Protein AF-A0A8H7GGD0-F1 (afdb_monomer_lite)

pLDDT: mean 70.35, std 24.87, range [27.92, 97.38]

Radius of gyration: 38.11 Å; chains: 1; bounding box: 115×83×74 Å

Secondary structure (DSSP, 8-state):
--SSSSSSTT------------------HHHHHHHHHHHHHH--------------PPPPPPP-PPPP---TTS--PPP---HHHHHHHHHH--TT-HHHHHHHHHHHHHHHHHHHSS-HHHHHHHHHHHH--SEEEEEEEETTEEEEEEEEPPHHHHHHHHHHHHHHHHHHSS-S-HHHHHHHHHHHHHTT--HHHHHHHHHHHHHHHTTHHHHHHHHHHHHHHHHHHHHHHHHHHHHHHHHHHHHHHS-S--SS----PPP------------PPPPP------PPPP-----------------------------

Sequence (319 aa):
MLSLLRLNAARLKPRHALTSIPRRSLTSAADQKTLSDFNAILGHVGASPQPPALLTPSPAPPSADPALPVDPSLLVIPPAQDPLLHYLTSKITHDGKRSTAARRVARVLMHIHALTRAAPLPVLRQAVFAASPAVRVVMYKKGAKQIGVPMPLNEKQRTRYGVEWILAASEKKASKLLEVRLAREVVAVVQGSSEALKKKEEVHKFAMLNRYAVLLRAREMADVGFLQRKCSAWRAMILHNIIIILLLYAPWSASKSLRRVPRGIPRGLLNPFRKRPVFPSYRVCMQTFPNARKWHMGSLGVLTRMRPEGKENCDGDSP

Foldseek 3Di:
DPPPPPPPPPPDDDPDDPPDDPPPDPDDPVVVVVVVVVVVVVPPDDDDDDDDDDDDDDDDDDDDDDDDPDPPPPDPPPPPDPVLLVVLLVVQDDPNCSVVSNVLSVLLQVLLCVVPVDRSVVLLVVLLQLLFAQWAWDWDDDPPDIATAIDGDDPVVRSVLSSVLLLVQLVPDPDPRSSNSSSVSSVCSVVVNTPSNVVNVVRVVSNVVRVVVNVVVVVVVVVVVVVVVVVVVVVVVVVVVVVVVCVVPVPPPDPDDPDDDDDDDDDDDDDDDDDDDDDDDPDDDPDDDDDDDDDDDDDDDDDDDDDDDDDDDDDDDDD

Structure (mmCIF, N/CA/C/O backbone):
data_AF-A0A8H7GGD0-F1
#
_entry.id   AF-A0A8H7GGD0-F1
#
loop_
_atom_site.group_PDB
_atom_site.id
_atom_site.type_symbol
_atom_site.label_atom_id
_atom_site.label_alt_id
_atom_site.label_comp_id
_atom_site.label_asym_id
_atom_site.label_entity_id
_atom_site.label_seq_id
_atom_site.pdbx_PDB_ins_code
_atom_site.Cartn_x
_atom_site.Cartn_y
_atom_site.Cartn_z
_atom_site.occupancy
_atom_site.B_iso_or_equiv
_atom_site.auth_seq_id
_atom_site.auth_comp_id
_atom_site.auth_asym_id
_atom_site.auth_atom_id
_atom_site.pdbx_PDB_model_num
ATOM 1 N N . MET A 1 1 ? 14.241 38.455 -46.553 1.00 52.44 1 MET A N 1
ATOM 2 C CA . MET A 1 1 ? 14.244 37.102 -45.946 1.00 52.44 1 MET A CA 1
ATOM 3 C C . MET A 1 1 ? 12.829 36.507 -45.855 1.00 52.44 1 MET A C 1
ATOM 5 O O . MET A 1 1 ? 12.413 36.060 -44.798 1.00 52.44 1 MET A O 1
ATOM 9 N N . LEU A 1 2 ? 12.078 36.474 -46.963 1.00 51.28 2 LEU A N 1
ATOM 10 C CA . LEU A 1 2 ? 10.710 35.916 -47.022 1.00 51.28 2 LEU A CA 1
ATOM 11 C C . LEU A 1 2 ? 10.464 35.152 -48.342 1.00 51.28 2 LEU A C 1
ATOM 13 O O . LEU A 1 2 ? 9.353 35.102 -48.853 1.00 51.28 2 LEU A O 1
ATOM 17 N N . SER A 1 3 ? 11.511 34.551 -48.914 1.00 48.94 3 SER A N 1
ATOM 18 C CA . SER A 1 3 ? 11.442 33.795 -50.177 1.00 48.94 3 SER A CA 1
ATOM 19 C C . SER A 1 3 ? 11.957 32.351 -50.076 1.00 48.94 3 SER A C 1
ATOM 21 O O . SER A 1 3 ? 11.853 31.604 -51.041 1.00 48.94 3 SER A O 1
ATOM 23 N N . LEU A 1 4 ? 12.431 31.909 -48.902 1.00 52.84 4 LEU A N 1
ATOM 24 C CA . LEU A 1 4 ? 12.979 30.556 -48.684 1.00 52.84 4 LEU A CA 1
ATOM 25 C C . LEU A 1 4 ? 12.060 29.607 -47.890 1.00 52.84 4 LEU A C 1
ATOM 27 O O . LEU A 1 4 ? 12.4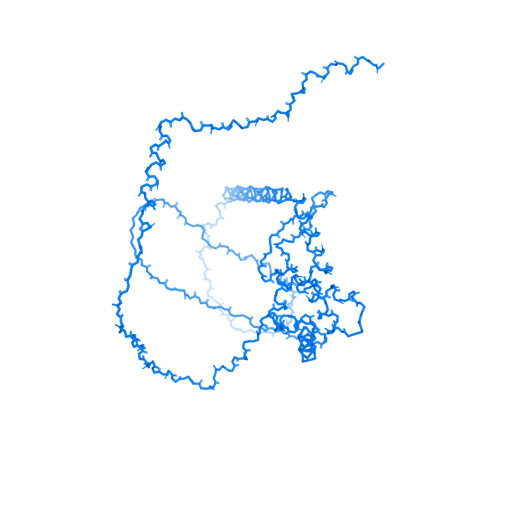81 28.526 -47.494 1.00 52.84 4 LEU A O 1
ATOM 31 N N . LEU A 1 5 ? 10.791 29.970 -47.686 1.00 54.44 5 LEU A N 1
ATOM 32 C CA . LEU A 1 5 ? 9.805 29.136 -46.974 1.00 54.44 5 LEU A CA 1
ATOM 33 C C . LEU A 1 5 ? 8.731 28.511 -47.883 1.00 54.44 5 LEU A C 1
ATOM 35 O O . LEU A 1 5 ? 7.835 27.835 -47.389 1.00 54.44 5 LEU A O 1
ATOM 39 N N . ARG A 1 6 ? 8.819 28.678 -49.212 1.00 52.28 6 ARG A N 1
ATOM 40 C CA . ARG A 1 6 ? 7.830 28.134 -50.169 1.00 52.28 6 ARG A CA 1
ATOM 41 C C . ARG A 1 6 ? 8.216 26.820 -50.859 1.00 52.28 6 ARG A C 1
ATOM 43 O O . ARG A 1 6 ? 7.414 26.306 -51.626 1.00 52.28 6 ARG A O 1
ATOM 50 N N . LEU A 1 7 ? 9.380 26.233 -50.568 1.00 51.81 7 LEU A N 1
ATOM 51 C CA . LEU A 1 7 ? 9.874 25.052 -51.302 1.00 51.81 7 LEU A CA 1
ATOM 52 C C . LEU A 1 7 ? 9.852 23.712 -50.548 1.00 51.81 7 LEU A C 1
ATOM 54 O O . LEU A 1 7 ? 10.212 22.701 -51.135 1.00 51.81 7 LEU A O 1
ATOM 58 N N . ASN A 1 8 ? 9.343 23.647 -49.313 1.00 48.94 8 ASN A N 1
ATOM 59 C CA . ASN A 1 8 ? 9.267 22.379 -48.559 1.00 48.94 8 ASN A CA 1
ATOM 60 C C . ASN A 1 8 ? 7.844 21.913 -48.195 1.00 48.94 8 ASN A C 1
ATOM 62 O O . ASN A 1 8 ? 7.683 20.962 -47.432 1.00 48.94 8 ASN A O 1
ATOM 66 N N . ALA A 1 9 ? 6.799 22.511 -48.775 1.00 49.00 9 ALA A N 1
ATOM 67 C CA . ALA A 1 9 ? 5.406 22.135 -48.498 1.00 49.00 9 ALA A CA 1
ATOM 68 C C . ALA A 1 9 ? 4.871 20.953 -49.344 1.00 49.00 9 ALA A C 1
ATOM 70 O O . ALA A 1 9 ? 3.728 20.547 -49.164 1.00 49.00 9 ALA A O 1
ATOM 71 N N . ALA A 1 10 ? 5.673 20.362 -50.240 1.00 50.84 10 ALA A N 1
ATOM 72 C CA . ALA A 1 10 ? 5.213 19.328 -51.183 1.00 50.84 10 ALA A CA 1
ATOM 73 C C . ALA A 1 10 ? 5.514 17.866 -50.769 1.00 50.84 10 ALA A C 1
ATOM 75 O O . ALA A 1 10 ? 5.374 16.953 -51.582 1.00 50.84 10 ALA A O 1
ATOM 76 N N . ARG A 1 11 ? 5.923 17.595 -49.518 1.00 51.94 11 ARG A N 1
ATOM 77 C CA . ARG A 1 11 ? 6.156 16.217 -49.016 1.00 51.94 11 ARG A CA 1
ATOM 78 C C . ARG A 1 11 ? 5.532 15.930 -47.648 1.00 51.94 11 ARG A C 1
ATOM 80 O O . ARG A 1 11 ? 6.132 15.262 -46.811 1.00 51.94 11 ARG A O 1
ATOM 87 N N . LEU A 1 12 ? 4.293 16.361 -47.432 1.00 44.38 12 LEU A N 1
ATOM 88 C CA . LEU A 1 12 ? 3.481 15.861 -46.321 1.00 44.38 12 LEU A CA 1
ATOM 89 C C . LEU A 1 12 ? 2.300 15.071 -46.883 1.00 44.38 12 LEU A C 1
ATOM 91 O O . LEU A 1 12 ? 1.307 15.620 -47.345 1.00 44.38 12 LEU A O 1
ATOM 95 N N . LYS A 1 13 ? 2.448 13.745 -46.874 1.00 47.66 13 LYS A N 1
ATOM 96 C CA . LYS A 1 13 ? 1.386 12.794 -47.212 1.00 47.66 13 LYS A CA 1
ATOM 97 C C . LYS A 1 13 ? 0.370 12.806 -46.056 1.00 47.66 13 LYS A C 1
ATOM 99 O O . LYS A 1 13 ? 0.787 12.561 -44.921 1.00 47.66 13 LYS A O 1
ATOM 104 N N . PRO A 1 14 ? -0.925 13.073 -46.288 1.00 41.59 14 PRO A N 1
ATOM 105 C CA . PRO A 1 14 ? -1.916 13.070 -45.218 1.00 41.59 14 PRO A CA 1
ATOM 106 C C . PRO A 1 14 ? -2.078 11.641 -44.682 1.00 41.59 14 PRO A C 1
ATOM 108 O O . PRO A 1 14 ? -2.524 10.743 -45.390 1.00 41.59 14 PRO A O 1
ATOM 111 N N . ARG A 1 15 ? -1.692 11.402 -43.424 1.00 46.22 15 ARG A N 1
ATOM 112 C CA . ARG A 1 15 ? -1.914 10.129 -42.715 1.00 46.22 15 ARG A CA 1
ATOM 113 C C . ARG A 1 15 ? -3.167 10.188 -41.844 1.00 46.22 15 ARG A C 1
ATOM 115 O O . ARG A 1 15 ? -3.114 9.813 -40.686 1.00 46.22 15 ARG A O 1
ATOM 122 N N . HIS A 1 16 ? -4.290 10.622 -42.404 1.00 52.00 16 HIS A N 1
ATOM 123 C CA . HIS A 1 16 ? -5.607 10.412 -41.801 1.00 52.00 16 HIS A CA 1
ATOM 124 C C . HIS A 1 16 ? -6.639 10.207 -42.913 1.00 52.00 16 HIS A C 1
ATOM 126 O O . HIS A 1 16 ? -7.389 11.110 -43.259 1.00 52.00 16 HIS A O 1
ATOM 132 N N . ALA A 1 17 ? -6.651 9.005 -43.486 1.00 39.94 17 ALA A N 1
ATOM 133 C CA . ALA A 1 17 ? -7.813 8.475 -44.183 1.00 39.94 17 ALA A CA 1
ATOM 134 C C . ALA A 1 17 ? -8.292 7.280 -43.356 1.00 39.94 17 ALA A C 1
ATOM 136 O O . ALA A 1 17 ? -7.626 6.247 -43.295 1.00 39.94 17 ALA A O 1
ATOM 137 N N . LEU A 1 18 ? -9.398 7.471 -42.641 1.00 44.88 18 LEU A N 1
ATOM 138 C CA . LEU A 1 18 ? -10.153 6.393 -42.018 1.00 44.88 18 LEU A CA 1
ATOM 139 C C . LEU A 1 18 ? -10.602 5.461 -43.145 1.00 44.88 18 LEU A C 1
ATOM 141 O O . LEU A 1 18 ? -11.493 5.806 -43.915 1.00 44.88 18 LEU A O 1
ATOM 145 N N . THR A 1 19 ? -9.967 4.300 -43.280 1.00 41.34 19 THR A N 1
ATOM 146 C CA . THR A 1 19 ? -10.500 3.243 -44.137 1.00 41.34 19 THR A CA 1
ATOM 147 C C . THR A 1 19 ? -11.752 2.712 -43.461 1.00 41.34 19 THR A C 1
ATOM 149 O O . THR A 1 19 ? -11.676 1.952 -42.495 1.00 41.34 19 THR A O 1
ATOM 152 N N . SER A 1 20 ? -12.908 3.161 -43.941 1.00 44.38 20 SER A N 1
ATOM 153 C CA . SER A 1 20 ? -14.194 2.540 -43.667 1.00 44.38 20 SER A CA 1
ATOM 154 C C . SER A 1 20 ? -14.087 1.054 -44.002 1.00 44.38 20 SER A C 1
ATOM 156 O O . SER A 1 20 ? -13.870 0.684 -45.156 1.00 44.38 20 SER A O 1
ATOM 158 N N . ILE A 1 21 ? -14.199 0.206 -42.986 1.00 46.69 21 ILE A N 1
ATOM 159 C CA . ILE A 1 21 ? -14.333 -1.239 -43.157 1.00 46.69 21 ILE A CA 1
ATOM 160 C C . ILE A 1 21 ? -15.628 -1.457 -43.953 1.00 46.69 21 ILE A C 1
ATOM 162 O O . ILE A 1 21 ? -16.683 -1.023 -43.482 1.00 46.69 21 ILE A O 1
ATOM 166 N N . PRO A 1 22 ? -15.605 -2.088 -45.139 1.00 40.94 22 PRO A N 1
ATOM 167 C CA . PRO A 1 22 ? -16.847 -2.411 -45.818 1.00 40.94 22 PRO A CA 1
ATOM 168 C C . PRO A 1 22 ? -17.604 -3.435 -44.964 1.00 40.94 22 PRO A C 1
ATOM 170 O O . PRO A 1 22 ? -17.079 -4.504 -44.641 1.00 40.94 22 PRO A O 1
ATOM 173 N N . ARG A 1 23 ? -18.843 -3.109 -44.574 1.00 41.69 23 ARG A N 1
ATOM 174 C CA . ARG A 1 23 ? -19.790 -4.098 -44.046 1.00 41.69 23 ARG A CA 1
ATOM 175 C C . ARG A 1 23 ? -19.967 -5.158 -45.128 1.00 41.69 23 ARG A C 1
ATOM 177 O O . ARG A 1 23 ? -20.545 -4.883 -46.173 1.00 41.69 23 ARG A O 1
ATOM 184 N N . ARG A 1 24 ? -19.454 -6.359 -44.883 1.00 42.62 24 ARG A N 1
ATOM 185 C CA . ARG A 1 24 ? -19.693 -7.521 -45.735 1.00 42.62 24 ARG A CA 1
ATOM 186 C C . ARG A 1 24 ? -21.174 -7.886 -45.595 1.00 42.62 24 ARG A C 1
ATOM 188 O O . ARG A 1 24 ? -21.572 -8.444 -44.577 1.00 42.62 24 ARG A O 1
ATOM 195 N N . SER A 1 25 ? -22.005 -7.502 -46.560 1.00 53.47 25 SER A N 1
ATOM 196 C CA . SER A 1 25 ? -23.376 -8.001 -46.666 1.00 53.47 25 SER A CA 1
ATOM 197 C C . SER A 1 25 ? -23.317 -9.450 -47.144 1.00 53.47 25 SER A C 1
ATOM 199 O O . SER A 1 25 ? -22.960 -9.722 -48.290 1.00 53.47 25 SER A O 1
ATOM 201 N N . LEU A 1 26 ? -23.617 -10.385 -46.242 1.00 51.25 26 LEU A N 1
ATOM 202 C CA . LEU A 1 26 ? -23.720 -11.815 -46.535 1.00 51.25 26 LEU A CA 1
ATOM 203 C C . LEU A 1 26 ? -24.900 -12.031 -47.491 1.00 51.25 26 LEU A C 1
ATOM 205 O O . LEU A 1 26 ? -26.051 -12.064 -47.072 1.00 51.25 26 LEU A O 1
ATOM 209 N N . THR A 1 27 ? -24.621 -12.105 -48.789 1.00 57.72 27 THR A N 1
ATOM 210 C CA . THR A 1 27 ? -25.615 -12.399 -49.838 1.00 57.72 27 THR A CA 1
ATOM 211 C C . THR A 1 27 ? -25.026 -13.371 -50.857 1.00 57.72 27 THR A C 1
ATOM 213 O O . THR A 1 27 ? -25.103 -13.176 -52.064 1.00 57.72 27 THR A O 1
ATOM 216 N N . SER A 1 28 ? -24.392 -14.433 -50.359 1.00 64.38 28 SER A N 1
ATOM 217 C CA . SER A 1 28 ? -23.956 -15.565 -51.174 1.00 64.38 28 SER A CA 1
ATOM 218 C C . SER A 1 28 ? -24.659 -16.832 -50.703 1.00 64.38 28 SER A C 1
ATOM 220 O O . SER A 1 28 ? -24.728 -17.102 -49.504 1.00 64.38 28 SER A O 1
ATOM 222 N N . ALA A 1 29 ? -25.144 -17.635 -51.652 1.00 58.28 29 ALA A N 1
ATOM 223 C CA . ALA A 1 29 ? -25.813 -18.917 -51.415 1.00 58.28 29 ALA A CA 1
ATOM 224 C C . ALA A 1 29 ? -24.962 -19.928 -50.612 1.00 58.28 29 ALA A C 1
ATOM 226 O O . ALA A 1 29 ? -25.493 -20.898 -50.075 1.00 58.28 29 ALA A O 1
ATOM 227 N N . ALA A 1 30 ? -23.647 -19.700 -50.497 1.00 61.47 30 ALA A N 1
ATOM 228 C CA . ALA A 1 30 ? -22.754 -20.497 -49.658 1.00 61.47 30 ALA A CA 1
ATOM 229 C C . ALA A 1 30 ? -22.947 -20.237 -48.148 1.00 61.47 30 ALA A C 1
ATOM 231 O O . ALA A 1 30 ? -22.835 -21.171 -47.359 1.00 61.47 30 ALA A O 1
ATOM 232 N N . ASP A 1 31 ? -23.306 -19.009 -47.751 1.00 56.28 31 ASP A N 1
ATOM 233 C CA . ASP A 1 31 ? -23.520 -18.632 -46.343 1.00 56.28 31 ASP A CA 1
ATOM 234 C C . ASP A 1 31 ? -24.907 -19.064 -45.823 1.00 56.28 31 ASP A C 1
ATOM 236 O O . ASP A 1 31 ? -25.125 -19.192 -44.621 1.00 56.28 31 ASP A O 1
ATOM 240 N N . GLN A 1 32 ? -25.860 -19.330 -46.724 1.00 61.06 32 GLN A N 1
ATOM 241 C CA . GLN A 1 32 ? -27.178 -19.867 -46.357 1.00 61.06 32 GLN A CA 1
ATOM 242 C C . GLN A 1 32 ? -27.116 -21.351 -45.982 1.00 61.06 32 GLN A C 1
ATOM 244 O O . GLN A 1 32 ? -27.827 -21.771 -45.072 1.00 61.06 32 GLN A O 1
ATOM 249 N N . LYS A 1 33 ? -26.239 -22.128 -46.633 1.00 66.38 33 LYS A N 1
ATOM 250 C CA . LYS A 1 33 ? -26.051 -23.554 -46.322 1.00 66.38 33 LYS A CA 1
ATOM 251 C C . LYS A 1 33 ? -25.414 -23.756 -44.947 1.00 66.38 33 LYS A C 1
ATOM 253 O O . LYS A 1 33 ? -25.870 -24.581 -44.168 1.00 66.38 33 LYS A O 1
ATOM 258 N N . THR A 1 34 ? -24.436 -22.928 -44.589 1.00 64.75 34 THR A N 1
ATOM 259 C CA . THR A 1 34 ? -23.801 -23.000 -43.265 1.00 64.75 34 THR A CA 1
ATOM 260 C C . THR A 1 34 ? -24.757 -22.611 -42.135 1.00 64.75 34 THR A C 1
ATOM 262 O O . THR A 1 34 ? -24.673 -23.187 -41.054 1.00 64.75 34 THR A O 1
ATOM 265 N N . LEU A 1 35 ? -25.707 -21.698 -42.375 1.00 60.06 35 LEU A N 1
ATOM 266 C CA . LEU A 1 35 ? -26.761 -21.345 -41.416 1.00 60.06 35 LEU A CA 1
ATOM 267 C C . LEU A 1 35 ? -27.846 -22.424 -41.279 1.00 60.06 35 LEU A C 1
ATOM 269 O O . LEU A 1 35 ? -28.324 -22.651 -40.167 1.00 60.06 35 LEU A O 1
ATOM 273 N N . SER A 1 36 ? -28.225 -23.112 -42.363 1.00 65.88 36 SER A N 1
ATOM 274 C CA . SER A 1 36 ? -29.151 -24.251 -42.273 1.00 65.88 36 SER A CA 1
ATOM 275 C C . SER A 1 36 ? -28.530 -25.432 -41.532 1.00 65.88 36 SER A C 1
ATOM 277 O O . SER A 1 36 ? -29.203 -26.052 -40.710 1.00 65.88 36 SER A O 1
ATOM 279 N N . A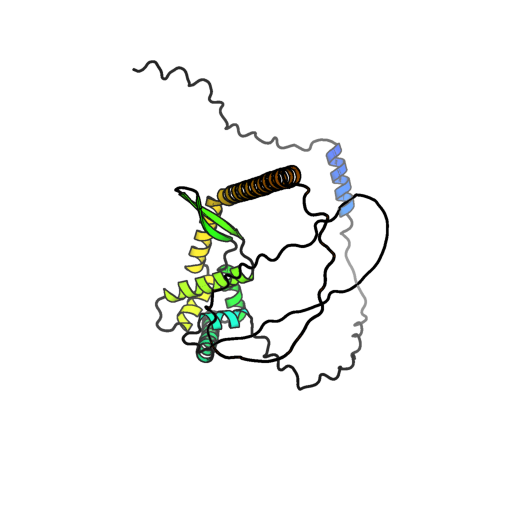SP A 1 37 ? -27.237 -25.681 -41.746 1.00 68.94 37 ASP A N 1
ATOM 280 C CA . ASP A 1 37 ? -26.498 -26.745 -41.063 1.00 68.94 37 ASP A CA 1
ATOM 281 C C . ASP A 1 37 ? -26.346 -26.438 -39.564 1.00 68.94 37 ASP A C 1
ATOM 283 O O . ASP A 1 37 ? -26.501 -27.318 -38.720 1.00 68.94 37 ASP A O 1
ATOM 287 N N . PHE A 1 38 ? -26.134 -25.166 -39.207 1.00 64.75 38 PHE A N 1
ATOM 288 C CA . PHE A 1 38 ? -26.082 -24.736 -37.807 1.00 64.75 38 PHE A CA 1
ATOM 289 C C . PHE A 1 38 ? -27.444 -24.844 -37.102 1.00 64.75 38 PHE A C 1
ATOM 291 O O . PHE A 1 38 ? -27.516 -25.257 -35.945 1.00 64.75 38 PHE A O 1
ATOM 298 N N . ASN A 1 39 ? -28.536 -24.515 -37.798 1.00 64.88 39 ASN A N 1
ATOM 299 C CA . ASN A 1 39 ? -29.891 -24.610 -37.249 1.00 64.88 39 ASN A CA 1
ATOM 300 C C . ASN A 1 39 ? -30.385 -26.063 -37.131 1.00 64.88 39 ASN A C 1
ATOM 302 O O . ASN A 1 39 ? -31.165 -26.360 -36.228 1.00 64.88 39 ASN A O 1
ATOM 306 N N . ALA A 1 40 ? -29.887 -26.984 -37.965 1.00 64.94 40 ALA A N 1
ATOM 307 C CA . ALA A 1 40 ? -30.155 -28.419 -37.836 1.00 64.94 40 ALA A CA 1
ATOM 308 C C . ALA A 1 40 ? -29.546 -29.021 -36.554 1.00 64.94 40 ALA A C 1
ATOM 310 O O . ALA A 1 40 ? -30.129 -29.920 -35.953 1.00 64.94 40 ALA A O 1
ATOM 311 N N . ILE A 1 41 ? -28.414 -28.482 -36.088 1.00 61.25 41 ILE A N 1
ATOM 312 C CA . ILE A 1 41 ? -27.747 -28.913 -34.847 1.00 61.25 41 ILE A CA 1
ATOM 313 C C . ILE A 1 41 ? -28.474 -28.381 -33.594 1.00 61.25 41 ILE A C 1
ATOM 315 O O . ILE A 1 41 ? -28.388 -28.973 -32.521 1.00 61.25 41 ILE A O 1
ATOM 319 N N . LEU A 1 42 ? -29.239 -27.291 -33.710 1.00 56.28 42 LEU A N 1
ATOM 320 C CA . LEU A 1 42 ? -29.951 -26.664 -32.586 1.00 56.28 42 LEU A CA 1
ATOM 321 C C . LEU A 1 42 ? -31.406 -27.150 -32.408 1.00 56.28 42 LEU A C 1
ATOM 323 O O . LEU A 1 42 ? -32.035 -26.819 -31.405 1.00 56.28 42 LEU A O 1
ATOM 327 N N . GLY A 1 43 ? -31.939 -27.962 -33.328 1.00 50.34 43 GLY A N 1
ATOM 328 C CA . GLY A 1 43 ? -33.362 -28.339 -33.393 1.00 50.34 43 GLY A CA 1
ATOM 329 C C . GLY A 1 43 ? -33.877 -29.386 -32.391 1.00 50.34 43 GLY A C 1
ATOM 330 O O . GLY A 1 43 ? -35.065 -29.681 -32.386 1.00 50.34 43 GLY A O 1
ATOM 331 N N . HIS A 1 44 ? -33.039 -29.956 -31.526 1.00 53.75 44 HIS A N 1
ATOM 332 C CA . HIS A 1 44 ? -33.431 -31.029 -30.591 1.00 53.75 44 HIS A CA 1
ATOM 333 C C . HIS A 1 44 ? -33.910 -30.577 -29.194 1.00 53.75 44 HIS A C 1
ATOM 335 O O . HIS A 1 44 ? -33.828 -31.342 -28.235 1.00 53.75 44 HIS A O 1
ATOM 341 N N . VAL A 1 45 ? -34.435 -29.356 -29.044 1.00 51.44 45 VAL A N 1
ATOM 342 C CA . VAL A 1 45 ? -35.044 -28.915 -27.775 1.00 51.44 45 VAL A CA 1
ATOM 343 C C . VAL A 1 45 ? -36.464 -28.422 -28.022 1.00 51.44 45 VAL A C 1
ATOM 345 O O . VAL A 1 45 ? -36.681 -27.274 -28.394 1.00 51.44 45 VAL A O 1
ATOM 348 N N . GLY A 1 46 ? -37.437 -29.304 -27.795 1.00 39.44 46 GLY A N 1
ATOM 349 C CA . GLY A 1 46 ? -38.848 -28.935 -27.829 1.00 39.44 46 GLY A CA 1
ATOM 350 C C . GLY A 1 46 ? -39.806 -30.120 -27.776 1.00 39.44 46 GLY A C 1
ATOM 351 O O . GLY A 1 46 ? -40.445 -30.416 -28.777 1.00 39.44 46 GLY A O 1
ATOM 352 N N . ALA A 1 47 ? -39.946 -30.769 -26.615 1.00 38.28 47 ALA A N 1
ATOM 353 C CA . ALA A 1 47 ? -41.140 -31.562 -26.311 1.00 38.28 47 ALA A CA 1
ATOM 354 C C . ALA A 1 47 ? -41.385 -31.674 -24.793 1.00 38.28 47 ALA A C 1
ATOM 356 O O . ALA A 1 47 ? -40.538 -32.136 -24.036 1.00 38.28 47 ALA A O 1
ATOM 357 N N . SER A 1 48 ? -42.572 -31.245 -24.371 1.00 38.41 48 SER A N 1
ATOM 358 C CA . SER A 1 48 ? -43.266 -31.498 -23.094 1.00 38.41 48 SER A CA 1
ATOM 359 C C . SER A 1 48 ? -44.774 -31.419 -23.428 1.00 38.41 48 SER A C 1
ATOM 361 O O . SER A 1 48 ? -45.061 -30.686 -24.384 1.00 38.41 48 SER A O 1
ATOM 363 N N . PRO A 1 49 ? -45.755 -32.067 -22.741 1.00 53.97 49 PRO A N 1
ATOM 364 C CA . PRO A 1 49 ? -45.724 -32.690 -21.396 1.00 53.97 49 PRO A CA 1
ATOM 365 C C . PRO A 1 49 ? -46.497 -34.041 -21.215 1.00 53.97 49 PRO A C 1
ATOM 367 O O . PRO A 1 49 ? -47.357 -34.372 -22.021 1.00 53.97 49 PRO A O 1
ATOM 370 N N . GLN A 1 50 ? -46.254 -34.779 -20.108 1.00 35.22 50 GLN A N 1
ATOM 371 C CA . GLN A 1 50 ? -47.224 -35.211 -19.048 1.00 35.22 50 GLN A CA 1
ATOM 372 C C . GLN A 1 50 ? -46.694 -36.357 -18.112 1.00 35.22 50 GLN A C 1
ATOM 374 O O . GLN A 1 50 ? -45.830 -37.118 -18.543 1.00 35.22 50 GLN A O 1
ATOM 379 N N . PRO A 1 51 ? -47.160 -36.458 -16.831 1.00 63.81 51 PRO A N 1
ATOM 380 C CA . PRO A 1 51 ? -46.706 -37.386 -15.749 1.00 63.81 51 PRO A CA 1
ATOM 381 C C . PRO A 1 51 ? -47.571 -38.688 -15.682 1.00 63.81 51 PRO A C 1
ATOM 383 O O . PRO A 1 51 ? -48.509 -38.732 -16.478 1.00 63.81 51 PRO A O 1
ATOM 386 N N . PRO A 1 52 ? -47.387 -39.728 -14.802 1.00 52.19 52 PRO A N 1
ATOM 387 C CA . PRO A 1 52 ? -46.783 -39.769 -13.444 1.00 52.19 52 PRO A CA 1
ATOM 388 C C . PRO A 1 52 ? -45.932 -41.024 -13.070 1.00 52.19 52 PRO A C 1
ATOM 390 O O . PRO A 1 52 ? -46.030 -42.059 -13.714 1.00 52.19 52 PRO A O 1
ATOM 393 N N . ALA A 1 53 ? -45.157 -40.965 -11.971 1.00 38.50 53 ALA A N 1
ATOM 394 C CA . ALA A 1 53 ? -45.027 -42.038 -10.956 1.00 38.50 53 ALA A CA 1
ATOM 395 C C . ALA A 1 53 ? -43.980 -41.695 -9.873 1.00 38.50 53 ALA A C 1
ATOM 397 O O . ALA A 1 53 ? -42.899 -41.188 -10.157 1.00 38.50 53 ALA A O 1
ATOM 398 N N . LEU A 1 54 ? -44.347 -41.989 -8.623 1.00 47.09 54 LEU A N 1
ATOM 399 C CA . LEU A 1 54 ? -43.520 -42.009 -7.411 1.00 47.09 54 LEU A CA 1
ATOM 400 C C . LEU A 1 54 ? -42.425 -43.099 -7.460 1.00 47.09 54 LEU A C 1
ATOM 402 O O . LEU A 1 54 ? -42.486 -43.963 -8.328 1.00 47.09 54 LEU A O 1
ATOM 406 N N . LEU A 1 55 ? -41.550 -43.093 -6.429 1.00 46.16 55 LEU A N 1
ATOM 407 C CA . LEU A 1 55 ? -40.491 -44.056 -6.016 1.00 46.16 55 LEU A CA 1
ATOM 408 C C . LEU A 1 55 ? -39.081 -43.529 -6.378 1.00 46.16 55 LEU A C 1
ATOM 410 O O . LEU A 1 55 ? -38.805 -43.315 -7.544 1.00 46.16 55 LEU A O 1
ATOM 414 N N . THR A 1 56 ? -38.078 -43.286 -5.526 1.00 51.31 56 THR A N 1
ATOM 415 C CA . THR A 1 56 ? -37.719 -43.547 -4.114 1.00 51.31 56 THR A CA 1
ATOM 416 C C . THR A 1 56 ? -36.452 -42.702 -3.810 1.00 51.31 56 THR A C 1
ATOM 418 O O . THR A 1 56 ? -35.731 -42.363 -4.752 1.00 51.31 56 THR A O 1
ATOM 421 N N . PRO A 1 57 ? -36.122 -42.340 -2.552 1.00 49.03 57 PRO A N 1
ATOM 422 C CA . PRO A 1 57 ? -34.839 -41.703 -2.237 1.00 49.03 57 PRO A CA 1
ATOM 423 C C . PRO A 1 57 ? -33.682 -42.720 -2.264 1.00 49.03 57 PRO A C 1
ATOM 425 O O . PRO A 1 57 ? -33.714 -43.730 -1.563 1.00 49.03 57 PRO A O 1
ATOM 428 N N . SER A 1 58 ? -32.651 -42.433 -3.064 1.00 50.50 58 SER A N 1
ATOM 429 C CA . SER A 1 58 ? -31.398 -43.200 -3.121 1.00 50.50 58 SER A CA 1
ATOM 430 C C . SER A 1 58 ? -30.687 -43.205 -1.754 1.00 50.50 58 SER A C 1
ATOM 432 O O . SER A 1 58 ? -30.566 -42.141 -1.140 1.00 50.50 58 SER A O 1
ATOM 434 N N . PRO A 1 59 ? -30.186 -44.360 -1.277 1.00 49.56 59 PRO A N 1
ATOM 435 C CA . PRO A 1 59 ? -29.552 -44.485 0.030 1.00 49.56 59 PRO A CA 1
ATOM 436 C C . PRO A 1 59 ? -28.183 -43.793 0.076 1.00 49.56 59 PRO A C 1
ATOM 438 O O . PRO A 1 59 ? -27.419 -43.804 -0.890 1.00 49.56 59 PRO A O 1
ATOM 441 N N . ALA A 1 60 ? -27.892 -43.196 1.232 1.00 54.47 60 ALA A N 1
ATOM 442 C CA . ALA A 1 60 ? -26.606 -42.607 1.582 1.00 54.47 60 ALA A CA 1
ATOM 443 C C . ALA A 1 60 ? -25.455 -43.634 1.490 1.00 54.47 60 ALA A C 1
ATOM 445 O O . ALA A 1 60 ? -25.662 -44.802 1.829 1.00 54.47 60 ALA A O 1
ATOM 446 N N . PRO A 1 61 ? -24.232 -43.227 1.100 1.00 65.44 61 PRO A N 1
ATOM 447 C CA . PRO A 1 61 ? -23.066 -44.089 1.232 1.00 65.44 61 PRO A CA 1
ATOM 448 C C . PRO A 1 61 ? -22.695 -44.278 2.720 1.00 65.44 61 PRO A C 1
ATOM 450 O O . PRO A 1 61 ? -22.729 -43.309 3.486 1.00 65.44 61 PRO A O 1
ATOM 453 N N . PRO A 1 62 ? -22.352 -45.508 3.142 1.00 57.81 62 PRO A N 1
ATOM 454 C CA . PRO A 1 62 ? -22.065 -45.839 4.531 1.00 57.81 62 PRO A CA 1
ATOM 455 C C . PRO A 1 62 ? -20.763 -45.203 5.029 1.00 57.81 62 PRO A C 1
ATOM 457 O O . PRO A 1 62 ? -19.724 -45.218 4.374 1.00 57.81 62 PRO A O 1
ATOM 460 N N . SER A 1 63 ? -20.853 -44.685 6.247 1.00 54.00 63 SER A N 1
ATOM 461 C CA . SER A 1 63 ? -19.759 -44.360 7.154 1.00 54.00 63 SER A CA 1
ATOM 462 C C . SER A 1 63 ? -18.784 -45.526 7.345 1.00 54.00 63 SER A C 1
ATOM 464 O O . SER A 1 63 ? -19.244 -46.621 7.665 1.00 54.00 63 SER A O 1
ATOM 466 N N . ALA A 1 64 ? -17.476 -45.255 7.258 1.00 45.88 64 ALA A N 1
ATOM 467 C CA . ALA A 1 64 ? -16.438 -45.629 8.237 1.00 45.88 64 ALA A CA 1
ATOM 468 C C . ALA A 1 64 ? -15.062 -45.780 7.562 1.00 45.88 64 ALA A C 1
ATOM 470 O O . ALA A 1 64 ? -14.697 -46.870 7.132 1.00 45.88 64 ALA A O 1
ATOM 471 N N . ASP A 1 65 ? -14.265 -44.710 7.560 1.00 51.53 65 ASP A N 1
ATOM 472 C CA . ASP A 1 65 ? -12.810 -44.871 7.597 1.00 51.53 65 ASP A CA 1
ATOM 473 C C . ASP A 1 65 ? -12.383 -44.882 9.076 1.00 51.53 65 ASP A C 1
ATOM 475 O O . ASP A 1 65 ? -12.809 -44.002 9.837 1.00 51.53 65 ASP A O 1
ATOM 479 N N . PRO A 1 66 ? -11.583 -45.864 9.530 1.00 53.97 66 PRO A N 1
ATOM 480 C CA . PRO A 1 66 ? -11.106 -45.914 10.902 1.00 53.97 66 PRO A CA 1
ATOM 481 C C . PRO A 1 66 ? -10.128 -44.763 11.147 1.00 53.97 66 PRO A C 1
ATOM 483 O O . PRO A 1 66 ? -9.139 -44.587 10.433 1.00 53.97 66 PRO A O 1
ATOM 486 N N . ALA A 1 67 ? -10.424 -43.978 12.181 1.00 51.31 67 ALA A N 1
ATOM 487 C CA . ALA A 1 67 ? -9.558 -42.934 12.694 1.00 51.31 67 ALA A CA 1
ATOM 488 C C . ALA A 1 67 ? -8.152 -43.495 12.956 1.00 51.31 67 ALA A C 1
ATOM 490 O O . ALA A 1 67 ? -7.965 -44.379 13.793 1.00 51.31 67 ALA A O 1
ATOM 491 N N . LEU A 1 68 ? -7.161 -42.965 12.239 1.00 59.00 68 LEU A N 1
ATOM 492 C CA . LEU A 1 68 ? -5.761 -43.161 12.588 1.00 59.00 68 LEU A CA 1
ATOM 493 C C . LEU A 1 68 ? -5.528 -42.610 14.008 1.00 59.00 68 LEU A C 1
ATOM 495 O O . LEU A 1 68 ? -6.065 -41.542 14.323 1.00 59.00 68 LEU A O 1
ATOM 499 N N . PRO A 1 69 ? -4.731 -43.279 14.861 1.00 56.94 69 PRO A N 1
ATOM 500 C CA . PRO A 1 69 ? -4.351 -42.736 16.157 1.00 56.94 69 PRO A CA 1
ATOM 501 C C . PRO A 1 69 ? -3.504 -41.486 15.914 1.00 56.94 69 PRO A C 1
ATOM 503 O O . PRO A 1 69 ? -2.360 -41.572 15.474 1.00 56.94 69 PRO A O 1
ATOM 506 N N . VAL A 1 70 ? -4.086 -40.308 16.123 1.00 58.94 70 VAL A N 1
ATOM 507 C CA . VAL A 1 70 ? -3.329 -39.057 16.106 1.00 58.94 70 VAL A CA 1
ATOM 508 C C . VAL A 1 70 ? -2.731 -38.903 17.496 1.00 58.94 70 VAL A C 1
ATOM 510 O O . VAL A 1 70 ? -3.460 -38.663 18.457 1.00 58.94 70 VAL A O 1
ATOM 513 N N . ASP A 1 71 ? -1.414 -39.070 17.603 1.00 53.84 71 ASP A N 1
ATOM 514 C CA . ASP A 1 71 ? -0.664 -38.811 18.830 1.00 53.84 71 ASP A CA 1
ATOM 515 C C . ASP A 1 71 ? -0.981 -37.387 19.342 1.00 53.84 71 ASP A C 1
ATOM 517 O O . ASP A 1 71 ? -0.692 -36.407 18.647 1.00 53.84 71 ASP A O 1
ATOM 521 N N . PRO A 1 72 ? -1.564 -37.214 20.544 1.00 60.97 72 PRO A N 1
ATOM 522 C CA . PRO A 1 72 ? -2.125 -35.929 20.975 1.00 60.97 72 PRO A CA 1
ATOM 523 C C . PRO A 1 72 ? -1.085 -34.890 21.439 1.00 60.97 72 PRO A C 1
ATOM 525 O O . PRO A 1 72 ? -1.457 -33.876 22.027 1.00 60.97 72 PRO A O 1
ATOM 528 N N . SER A 1 73 ? 0.211 -35.098 21.179 1.00 54.91 73 SER A N 1
ATOM 529 C CA . SER A 1 73 ? 1.279 -34.352 21.867 1.00 54.91 73 SER A CA 1
ATOM 530 C C . SER A 1 73 ? 2.248 -33.569 20.977 1.00 54.91 73 SER A C 1
ATOM 532 O O . SER A 1 73 ? 3.099 -32.869 21.519 1.00 54.91 73 SER A O 1
ATOM 534 N N . LEU A 1 74 ? 2.158 -33.611 19.642 1.00 55.19 74 LEU A N 1
ATOM 535 C CA . LEU A 1 74 ? 3.153 -32.940 18.786 1.00 55.19 74 LEU A CA 1
ATOM 536 C C . LEU A 1 74 ? 2.559 -32.243 17.567 1.00 55.19 74 LEU A C 1
ATOM 538 O O . LEU A 1 74 ? 2.920 -32.548 16.439 1.00 55.19 74 LEU A O 1
ATOM 542 N N . LEU A 1 75 ? 1.679 -31.274 17.819 1.00 51.81 75 LEU A N 1
ATOM 543 C CA . LEU A 1 75 ? 1.584 -29.991 17.112 1.00 51.81 75 LEU A CA 1
ATOM 544 C C . LEU A 1 75 ? 0.273 -29.333 17.556 1.00 51.81 75 LEU A C 1
ATOM 546 O O . LEU A 1 75 ? -0.754 -29.440 16.887 1.00 51.81 75 LEU A O 1
ATOM 550 N N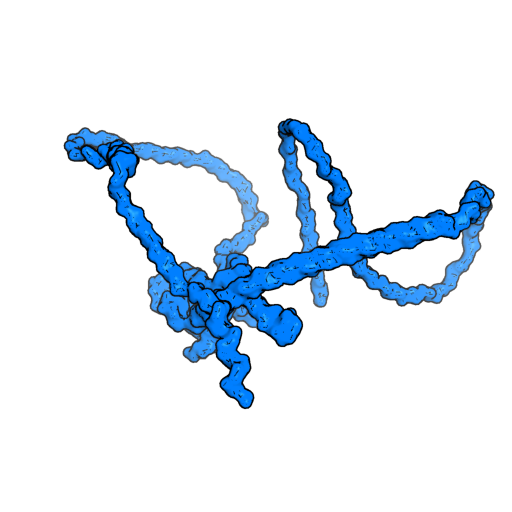 . VAL A 1 76 ? 0.306 -28.581 18.660 1.00 51.72 76 VAL A N 1
ATOM 551 C CA . VAL A 1 76 ? -0.651 -27.477 18.803 1.00 51.72 76 VAL A CA 1
ATOM 552 C C . VAL A 1 76 ? -0.245 -26.448 17.750 1.00 51.72 76 VAL A C 1
ATOM 554 O O . VAL A 1 76 ? 0.462 -25.483 18.031 1.00 51.72 76 VAL A O 1
ATOM 557 N N . ILE A 1 77 ? -0.624 -26.696 16.493 1.00 46.44 77 ILE A N 1
ATOM 558 C CA . ILE A 1 77 ? -0.657 -25.652 15.478 1.00 46.44 77 ILE A CA 1
ATOM 559 C C . ILE A 1 77 ? -1.627 -24.631 16.074 1.00 46.44 77 ILE A C 1
ATOM 561 O O . ILE A 1 77 ? -2.784 -24.992 16.318 1.00 46.44 77 ILE A O 1
ATOM 565 N N . PRO A 1 78 ? -1.196 -23.396 16.395 1.00 56.25 78 PRO A N 1
ATOM 566 C CA . PRO A 1 78 ? -2.145 -22.379 16.821 1.00 56.25 78 PRO A CA 1
ATOM 567 C C . PRO A 1 78 ? -3.265 -22.329 15.773 1.00 56.25 78 PRO A C 1
ATOM 569 O O . PRO A 1 78 ? -2.962 -22.479 14.583 1.00 56.25 78 PRO A O 1
ATOM 572 N N . PRO A 1 79 ? -4.540 -22.164 16.178 1.00 55.12 79 PRO A N 1
ATOM 573 C CA . PRO A 1 79 ? -5.663 -22.197 15.245 1.00 55.12 79 PRO A CA 1
ATOM 574 C C . PRO A 1 79 ? -5.351 -21.294 14.055 1.00 55.12 79 PRO A C 1
ATOM 576 O O . PRO A 1 79 ? -4.724 -20.251 14.249 1.00 55.12 79 PRO A O 1
ATOM 579 N N . ALA A 1 80 ? -5.747 -21.707 12.847 1.00 53.78 80 ALA A N 1
ATOM 580 C CA . ALA A 1 80 ? -5.455 -21.000 11.603 1.00 53.78 80 ALA A CA 1
ATOM 581 C C . ALA A 1 80 ? -5.941 -19.541 11.678 1.00 53.78 80 ALA A C 1
ATOM 583 O O . ALA A 1 80 ? -7.076 -19.216 11.340 1.00 53.78 80 ALA A O 1
ATOM 584 N N . GLN A 1 81 ? -5.086 -18.649 12.176 1.00 70.31 81 GLN A N 1
ATOM 585 C CA . GLN A 1 81 ? -5.348 -17.221 12.217 1.00 70.31 81 GLN A CA 1
ATOM 586 C C . GLN A 1 81 ? -5.292 -16.729 10.779 1.00 70.31 81 GLN A C 1
ATOM 588 O O . GLN A 1 81 ? -4.312 -16.990 10.077 1.00 70.31 81 GLN A O 1
ATOM 593 N N . ASP A 1 82 ? -6.326 -16.008 10.339 1.00 86.81 82 ASP A N 1
ATOM 594 C CA . ASP A 1 82 ? -6.348 -15.433 8.997 1.00 86.81 82 ASP A CA 1
ATOM 595 C C . ASP A 1 82 ? -5.030 -14.674 8.730 1.00 86.81 82 ASP A C 1
ATOM 597 O O . ASP A 1 82 ? -4.689 -13.744 9.478 1.00 86.81 82 ASP A O 1
ATOM 601 N N . PRO A 1 83 ? -4.287 -15.000 7.652 1.00 89.94 83 PRO A N 1
ATOM 602 C CA . PRO A 1 83 ? -2.972 -14.409 7.393 1.00 89.94 83 PRO A CA 1
ATOM 603 C C . PRO A 1 83 ? -3.052 -12.888 7.208 1.00 89.94 83 PRO A C 1
ATOM 605 O O . PRO A 1 83 ? -2.113 -12.160 7.531 1.00 89.94 83 PRO A O 1
ATOM 608 N N . LEU A 1 84 ? -4.202 -12.391 6.740 1.00 91.81 84 LEU A N 1
ATOM 609 C CA . LEU A 1 84 ? -4.487 -10.966 6.610 1.00 91.81 84 LEU A CA 1
ATOM 610 C C . LEU A 1 84 ? -4.580 -10.264 7.972 1.00 91.81 84 LEU A C 1
ATOM 612 O O . LEU A 1 84 ? -4.003 -9.190 8.135 1.00 91.81 84 LEU A O 1
ATOM 616 N N . LEU A 1 85 ? -5.260 -10.863 8.955 1.00 93.19 85 LEU A N 1
ATOM 617 C CA . LEU A 1 85 ? -5.357 -10.301 10.307 1.00 93.19 85 LEU A CA 1
ATOM 618 C C . LEU A 1 85 ? -4.009 -10.346 11.015 1.00 93.19 85 LEU A C 1
ATOM 620 O O . LEU A 1 85 ? -3.622 -9.377 11.671 1.00 93.19 85 LEU A O 1
ATOM 624 N N . HIS A 1 86 ? -3.269 -11.441 10.839 1.00 92.94 86 HIS A N 1
ATOM 625 C CA . HIS A 1 86 ? -1.913 -11.563 11.356 1.00 92.94 86 HIS A CA 1
ATOM 626 C C . HIS A 1 86 ? -1.014 -10.449 10.803 1.00 92.94 86 HIS A C 1
ATOM 628 O O . HIS A 1 86 ? -0.346 -9.753 11.566 1.00 92.94 86 HIS A O 1
ATOM 634 N N . TYR A 1 87 ? -1.047 -10.229 9.486 1.00 93.69 87 TYR A N 1
ATOM 635 C CA . TYR A 1 87 ? -0.279 -9.177 8.825 1.00 93.69 87 TYR A CA 1
ATOM 636 C C . TYR A 1 87 ? -0.671 -7.770 9.293 1.00 93.69 87 TYR A C 1
ATOM 638 O O . TYR A 1 87 ? 0.196 -6.954 9.610 1.00 93.69 87 TYR A O 1
ATOM 646 N N . LEU A 1 88 ? -1.973 -7.493 9.378 1.00 95.12 88 LEU A N 1
ATOM 647 C CA . LEU A 1 88 ? -2.495 -6.205 9.830 1.00 95.12 88 LEU A CA 1
ATOM 648 C C . LEU A 1 88 ? -2.129 -5.936 11.299 1.00 95.12 88 LEU A C 1
ATOM 650 O O . LEU A 1 88 ? -1.736 -4.822 11.641 1.00 95.12 88 LEU A O 1
ATOM 654 N N . THR A 1 89 ? -2.151 -6.965 12.149 1.00 95.50 89 THR A N 1
ATOM 655 C CA . THR A 1 89 ? -1.691 -6.875 13.545 1.00 95.50 89 THR A CA 1
ATOM 656 C C . THR A 1 89 ? -0.210 -6.519 13.612 1.00 95.50 89 THR A C 1
ATOM 658 O O . THR A 1 89 ? 0.159 -5.580 14.316 1.00 95.50 89 THR A O 1
ATOM 661 N N . SER A 1 90 ? 0.641 -7.205 12.842 1.00 95.06 90 SER A N 1
ATOM 662 C CA . SER A 1 90 ? 2.075 -6.898 12.767 1.00 95.06 90 SER A CA 1
ATOM 663 C C . SER A 1 90 ? 2.335 -5.468 12.283 1.00 95.06 90 SER A C 1
ATOM 665 O O . SER A 1 90 ? 3.261 -4.827 12.764 1.00 95.06 90 SER A O 1
ATOM 667 N N . LYS A 1 91 ? 1.505 -4.941 11.373 1.00 94.94 91 LYS A N 1
ATOM 668 C CA . LYS A 1 91 ? 1.632 -3.568 10.857 1.00 94.94 91 LYS A CA 1
ATOM 669 C C . LYS A 1 91 ? 1.206 -2.479 11.841 1.00 94.94 91 LYS A C 1
ATOM 671 O O . LYS A 1 91 ? 1.783 -1.402 11.803 1.00 94.94 91 LYS A O 1
ATOM 676 N N . ILE A 1 92 ? 0.227 -2.750 12.702 1.00 94.81 92 ILE A N 1
ATOM 677 C CA . ILE A 1 92 ? -0.255 -1.810 13.734 1.00 94.81 92 ILE A CA 1
ATOM 678 C C . ILE A 1 92 ? 0.577 -1.909 15.026 1.00 94.81 92 ILE A C 1
ATOM 680 O O . ILE A 1 92 ? 0.473 -1.059 15.911 1.00 94.81 92 ILE A O 1
ATOM 684 N N . THR A 1 93 ? 1.389 -2.959 15.175 1.00 95.25 93 THR A N 1
ATOM 685 C CA . THR A 1 93 ? 2.200 -3.164 16.378 1.00 95.25 93 THR A CA 1
ATOM 686 C C . THR A 1 93 ? 3.273 -2.082 16.498 1.00 95.25 93 THR A C 1
ATOM 688 O O . THR A 1 93 ? 4.116 -1.932 15.619 1.00 95.25 93 THR A O 1
ATOM 691 N N . HIS A 1 94 ? 3.267 -1.381 17.631 1.00 92.56 94 HIS A N 1
ATOM 692 C CA . HIS A 1 94 ? 4.315 -0.451 18.053 1.00 92.56 94 HIS A CA 1
ATOM 693 C C . HIS A 1 94 ? 5.005 -1.002 19.311 1.00 92.56 94 HIS A C 1
ATOM 695 O O . HIS A 1 94 ? 4.373 -1.700 20.109 1.00 92.56 94 HIS A O 1
ATOM 701 N N . ASP A 1 95 ? 6.300 -0.726 19.474 1.00 92.69 95 ASP A N 1
ATOM 702 C CA . ASP A 1 95 ? 7.130 -1.157 20.616 1.00 92.69 95 ASP A CA 1
ATOM 703 C C . ASP A 1 95 ? 7.142 -2.679 20.880 1.00 92.69 95 ASP A C 1
ATOM 705 O O . ASP A 1 95 ? 7.290 -3.116 22.018 1.00 92.69 95 ASP A O 1
ATOM 709 N N . GLY A 1 96 ? 6.883 -3.511 19.865 1.00 94.00 96 GLY A N 1
ATOM 710 C CA . GLY A 1 96 ? 6.781 -4.970 20.035 1.00 94.00 96 GLY A CA 1
ATOM 711 C C . GLY A 1 96 ? 5.538 -5.452 20.804 1.00 94.00 96 GLY A C 1
ATOM 712 O O . GLY A 1 96 ? 5.374 -6.653 21.025 1.00 94.00 96 GLY A O 1
ATOM 713 N N . LYS A 1 97 ? 4.609 -4.559 21.177 1.00 95.38 97 LYS A N 1
ATOM 714 C CA . LYS A 1 97 ? 3.400 -4.888 21.956 1.00 95.38 97 LYS A CA 1
ATOM 715 C C . LYS A 1 97 ? 2.320 -5.532 21.080 1.00 95.38 97 LYS A C 1
ATOM 717 O O . LYS A 1 97 ? 1.307 -4.925 20.733 1.00 95.38 97 LYS A O 1
ATOM 722 N N . ARG A 1 98 ? 2.517 -6.799 20.718 1.00 93.06 98 ARG A N 1
ATOM 723 C CA . ARG A 1 98 ? 1.610 -7.526 19.815 1.00 93.06 98 ARG A CA 1
ATOM 724 C C . ARG A 1 98 ? 0.218 -7.771 20.412 1.00 93.06 98 ARG A C 1
ATOM 726 O O . ARG A 1 98 ? -0.774 -7.742 19.687 1.00 93.06 98 ARG A O 1
ATOM 733 N N . SER A 1 99 ? 0.122 -7.979 21.725 1.00 94.06 99 SER A N 1
ATOM 734 C CA . SER A 1 99 ? -1.154 -8.225 22.417 1.00 94.06 99 SER A CA 1
ATOM 735 C C . SER A 1 99 ? -2.083 -7.007 22.379 1.00 94.06 99 SER A C 1
ATOM 737 O O . SER A 1 99 ? -3.283 -7.144 22.139 1.00 94.06 99 SER A O 1
ATOM 739 N N . THR A 1 100 ? -1.542 -5.798 22.554 1.00 95.38 100 THR A N 1
ATOM 740 C CA . THR A 1 100 ? -2.321 -4.554 22.471 1.00 95.38 100 THR A CA 1
ATOM 741 C C . THR A 1 100 ? -2.747 -4.270 21.035 1.00 95.38 100 THR A C 1
ATOM 743 O O . THR A 1 100 ? -3.893 -3.880 20.814 1.00 95.38 100 THR A O 1
ATOM 746 N N . ALA A 1 101 ? -1.880 -4.535 20.054 1.00 95.75 101 ALA A N 1
ATOM 747 C CA . ALA A 1 101 ? -2.229 -4.451 18.641 1.00 95.75 101 ALA A CA 1
ATOM 748 C C . ALA A 1 101 ? -3.365 -5.421 18.282 1.00 95.75 101 ALA A C 1
ATOM 750 O O . ALA A 1 101 ? -4.353 -4.998 17.690 1.00 95.75 101 ALA A O 1
ATOM 751 N N . ALA A 1 102 ? -3.292 -6.682 18.720 1.00 94.31 102 ALA A N 1
ATOM 752 C CA . ALA A 1 102 ? -4.348 -7.669 18.487 1.00 94.31 102 ALA A CA 1
ATOM 753 C C . ALA A 1 102 ? -5.698 -7.223 19.079 1.00 94.31 102 ALA A C 1
ATOM 755 O O . ALA A 1 102 ? -6.729 -7.322 18.414 1.00 94.31 102 ALA A O 1
ATOM 756 N N . ARG A 1 103 ? -5.696 -6.640 20.289 1.00 94.62 103 ARG A N 1
ATOM 757 C CA . ARG A 1 103 ? -6.903 -6.050 20.901 1.00 94.62 103 ARG A CA 1
ATOM 758 C C . ARG A 1 103 ? -7.470 -4.897 20.069 1.00 94.62 103 ARG A C 1
ATOM 760 O O . ARG A 1 103 ? -8.680 -4.835 19.874 1.00 94.62 103 ARG A O 1
ATOM 767 N N . ARG A 1 104 ? -6.617 -4.008 19.544 1.00 95.31 104 ARG A N 1
ATOM 768 C CA . ARG A 1 104 ? -7.047 -2.917 18.649 1.00 95.31 104 ARG A CA 1
ATOM 769 C C . ARG A 1 104 ? -7.690 -3.463 17.377 1.00 95.31 104 ARG A C 1
ATOM 771 O O . ARG A 1 104 ? -8.749 -2.991 16.984 1.00 95.31 104 ARG A O 1
ATOM 778 N N . VAL A 1 105 ? -7.092 -4.482 16.760 1.00 95.19 105 VAL A N 1
ATOM 779 C CA . VAL A 1 105 ? -7.640 -5.128 15.556 1.00 95.19 105 VAL A CA 1
ATOM 780 C C . VAL A 1 105 ? -8.996 -5.771 15.834 1.00 95.19 105 VAL A C 1
ATOM 782 O O . VAL A 1 105 ? -9.927 -5.583 15.054 1.00 95.19 105 VAL A O 1
ATOM 785 N N . ALA A 1 106 ? -9.152 -6.459 16.966 1.00 95.31 106 ALA A N 1
ATOM 786 C CA . ALA A 1 106 ? -10.443 -7.013 17.369 1.00 95.31 106 ALA A CA 1
ATOM 787 C C . ALA A 1 106 ? -11.517 -5.917 17.503 1.00 95.31 106 ALA A C 1
ATOM 789 O O . ALA A 1 106 ? -12.618 -6.057 16.971 1.00 95.31 106 ALA A O 1
ATOM 790 N N . ARG A 1 107 ? -11.183 -4.778 18.121 1.00 96.31 107 ARG A N 1
ATOM 791 C CA . ARG A 1 107 ? -12.100 -3.632 18.239 1.00 96.31 107 ARG A CA 1
ATOM 792 C C . ARG A 1 107 ? -12.422 -2.979 16.893 1.00 96.31 107 ARG A C 1
ATOM 794 O O . ARG A 1 107 ? -13.565 -2.596 16.667 1.00 96.31 107 ARG A O 1
ATOM 801 N N . VAL A 1 108 ? -11.468 -2.913 15.960 1.00 96.75 108 VAL A N 1
ATOM 802 C CA . VAL A 1 108 ? -11.730 -2.478 14.572 1.00 96.75 108 VAL A CA 1
ATOM 803 C C . VAL A 1 108 ? -12.806 -3.351 13.930 1.00 96.75 108 VAL A C 1
ATOM 805 O O . VAL A 1 108 ? -13.746 -2.819 13.345 1.00 96.75 108 VAL A O 1
ATOM 808 N N . LEU A 1 109 ? -12.711 -4.678 14.070 1.00 95.75 109 LEU A N 1
ATOM 809 C CA . LEU A 1 109 ? -13.718 -5.602 13.539 1.00 95.75 109 LEU A CA 1
ATOM 810 C C . LEU A 1 109 ? -15.092 -5.381 14.187 1.00 95.75 109 LEU A C 1
ATOM 812 O O . LEU A 1 109 ? -16.098 -5.369 13.478 1.00 95.75 109 LEU A O 1
ATOM 816 N N . MET A 1 110 ? -15.141 -5.128 15.499 1.00 96.06 110 MET A N 1
ATOM 817 C CA . MET A 1 110 ? -16.389 -4.772 16.188 1.00 96.06 110 MET A CA 1
ATOM 818 C C . MET A 1 110 ? -17.001 -3.480 15.634 1.00 96.06 110 MET A C 1
ATOM 820 O O . MET A 1 110 ? -18.200 -3.430 15.370 1.00 96.06 110 MET A O 1
ATOM 824 N N . HIS A 1 111 ? -16.193 -2.444 15.399 1.00 96.12 111 HIS A N 1
ATOM 825 C CA . HIS A 1 111 ? -16.672 -1.189 14.816 1.00 96.12 111 HIS A CA 1
ATOM 826 C C . HIS A 1 111 ? -17.154 -1.354 13.371 1.00 96.12 111 HIS A C 1
ATOM 828 O O . HIS A 1 111 ? -18.172 -0.772 13.005 1.00 96.12 111 HIS A O 1
ATOM 834 N N . ILE A 1 112 ? -16.472 -2.163 12.553 1.00 95.69 112 ILE A N 1
ATOM 835 C CA . ILE A 1 112 ? -16.928 -2.482 11.191 1.00 95.69 112 ILE A CA 1
ATOM 836 C C . ILE A 1 112 ? -18.298 -3.163 11.247 1.00 95.69 112 ILE A C 1
ATOM 838 O O . ILE A 1 112 ? -19.202 -2.775 10.505 1.00 95.69 112 ILE A O 1
ATOM 842 N N . HIS A 1 113 ? -18.472 -4.132 12.147 1.00 95.50 113 HIS A N 1
ATOM 843 C CA . HIS A 1 113 ? -19.750 -4.810 12.334 1.00 95.50 113 HIS A CA 1
ATOM 844 C C . HIS A 1 113 ? -20.850 -3.843 12.797 1.00 95.50 113 HIS A C 1
ATOM 846 O O . HIS A 1 113 ? -21.950 -3.863 12.256 1.00 95.50 113 HIS A O 1
ATOM 852 N N . ALA A 1 114 ? -20.546 -2.936 13.728 1.00 96.31 114 ALA A N 1
ATOM 853 C CA . ALA A 1 114 ? -21.501 -1.931 14.190 1.00 96.31 114 ALA A CA 1
ATOM 854 C C . ALA A 1 114 ? -21.968 -0.986 13.064 1.00 96.31 114 ALA A C 1
ATOM 856 O O . ALA A 1 114 ? -23.141 -0.623 13.023 1.00 96.31 114 ALA A O 1
ATOM 857 N N . LEU A 1 115 ? -21.070 -0.612 12.143 1.00 94.88 115 LEU A N 1
ATOM 858 C CA . LEU A 1 115 ? -21.375 0.290 11.025 1.00 94.88 115 LEU A CA 1
ATOM 859 C C . LEU A 1 115 ? -22.106 -0.400 9.866 1.00 94.88 115 LEU A C 1
ATOM 861 O O . LEU A 1 115 ? -22.967 0.209 9.242 1.00 94.88 115 LEU A O 1
ATOM 865 N N . THR A 1 116 ? -21.744 -1.644 9.549 1.00 94.12 116 THR A N 1
ATOM 866 C CA . THR A 1 116 ? -22.244 -2.350 8.352 1.00 94.12 116 THR A CA 1
ATOM 867 C C . THR A 1 116 ? -23.332 -3.374 8.649 1.00 94.12 116 THR A C 1
ATOM 869 O O . THR A 1 116 ? -24.011 -3.808 7.725 1.00 94.12 116 THR A O 1
ATOM 872 N N . ARG A 1 117 ? -23.480 -3.798 9.912 1.00 94.62 117 ARG A N 1
ATOM 873 C CA . ARG A 1 117 ? -24.326 -4.923 10.356 1.00 94.62 117 ARG A CA 1
ATOM 874 C C . ARG A 1 117 ? -24.011 -6.268 9.681 1.00 94.62 117 ARG A C 1
ATOM 876 O O . ARG A 1 117 ? -24.731 -7.237 9.887 1.00 94.62 117 ARG A O 1
ATOM 883 N N . ALA A 1 118 ? -22.913 -6.357 8.932 1.00 92.38 118 ALA A N 1
ATOM 884 C CA . ALA A 1 118 ? -22.463 -7.560 8.241 1.00 92.38 118 ALA A CA 1
ATOM 885 C C . ALA A 1 118 ? -21.261 -8.198 8.952 1.00 92.38 118 ALA A C 1
ATOM 887 O O . ALA A 1 118 ? -20.653 -7.605 9.850 1.00 92.38 118 ALA A O 1
ATOM 888 N N . ALA A 1 119 ? -20.890 -9.415 8.547 1.00 92.81 119 ALA A N 1
ATOM 889 C CA . ALA A 1 119 ? -19.678 -10.058 9.044 1.00 92.81 119 ALA A CA 1
ATOM 890 C C . ALA A 1 119 ? -18.439 -9.192 8.704 1.00 92.81 119 ALA A C 1
ATOM 892 O O . ALA A 1 119 ? -18.218 -8.872 7.535 1.00 92.81 119 ALA A O 1
ATOM 893 N N . PRO A 1 120 ? -17.596 -8.811 9.682 1.00 94.25 120 PRO A N 1
ATOM 894 C CA . PRO A 1 120 ? -16.559 -7.797 9.463 1.00 94.25 120 PRO A CA 1
ATOM 895 C C . PRO A 1 120 ? -15.350 -8.314 8.667 1.00 94.25 120 PRO A C 1
ATOM 897 O O . PRO A 1 120 ? -14.704 -7.558 7.944 1.00 94.25 120 PRO A O 1
ATOM 900 N N . LEU A 1 121 ? -15.049 -9.609 8.771 1.00 93.25 121 LEU A N 1
ATOM 901 C CA . LEU A 1 121 ? -13.925 -10.256 8.094 1.00 93.25 121 LEU A CA 1
ATOM 902 C C . LEU A 1 121 ? -14.034 -10.221 6.549 1.00 93.25 121 LEU A C 1
ATOM 904 O O . LEU A 1 121 ? -13.069 -9.795 5.906 1.00 93.25 121 LEU A O 1
ATOM 908 N N . PRO A 1 122 ? -15.161 -10.618 5.915 1.00 94.25 122 PRO A N 1
ATOM 909 C CA . PRO A 1 122 ? -15.308 -10.504 4.462 1.00 94.25 122 PRO A CA 1
ATOM 910 C C . PRO A 1 122 ? -15.312 -9.049 3.982 1.00 94.25 122 PRO A C 1
ATOM 912 O O . PRO A 1 122 ? -14.684 -8.760 2.967 1.00 94.25 122 PRO A O 1
ATOM 915 N N . VAL A 1 123 ? -15.917 -8.125 4.737 1.00 95.88 123 VAL A N 1
ATOM 916 C CA . VAL A 1 123 ? -15.906 -6.684 4.420 1.00 95.88 123 VAL A CA 1
ATOM 917 C C . VAL A 1 123 ? -14.474 -6.144 4.395 1.00 95.88 123 VAL A C 1
ATOM 919 O O . VAL A 1 123 ? -14.080 -5.447 3.460 1.00 95.88 123 VAL A O 1
ATOM 922 N N . LEU A 1 124 ? -13.653 -6.521 5.379 1.00 95.88 124 LEU A N 1
ATOM 923 C CA . LEU A 1 124 ? -12.240 -6.148 5.418 1.00 95.88 124 LEU A CA 1
ATOM 924 C C . LEU A 1 124 ? -11.467 -6.713 4.215 1.00 95.88 124 LEU A C 1
ATOM 926 O O . LEU A 1 124 ? -10.689 -5.990 3.591 1.00 95.88 124 LEU A O 1
ATOM 930 N N . ARG A 1 125 ? -11.690 -7.986 3.859 1.00 95.06 125 ARG A N 1
ATOM 931 C CA . ARG A 1 125 ? -11.064 -8.609 2.678 1.00 95.06 125 ARG A CA 1
ATOM 932 C C . ARG A 1 125 ? -11.454 -7.899 1.384 1.00 95.06 125 ARG A C 1
ATOM 934 O O . ARG A 1 125 ? -10.581 -7.603 0.570 1.00 95.06 125 ARG A O 1
ATOM 941 N N . GLN A 1 126 ? -12.736 -7.585 1.223 1.00 95.88 126 GLN A N 1
ATOM 942 C CA . GLN A 1 126 ? -13.249 -6.851 0.071 1.00 95.88 126 GLN A CA 1
ATOM 943 C C . GLN A 1 126 ? -12.614 -5.461 -0.033 1.00 95.88 126 GLN A C 1
ATOM 945 O O . GLN A 1 126 ? -12.153 -5.079 -1.108 1.00 95.88 126 GLN A O 1
ATOM 950 N N . ALA A 1 127 ? -12.518 -4.731 1.081 1.00 97.19 127 ALA A N 1
ATOM 951 C CA . ALA A 1 127 ? -11.876 -3.422 1.112 1.00 97.19 127 ALA A CA 1
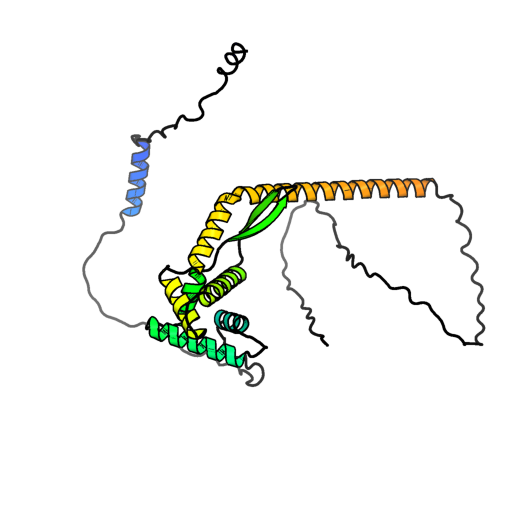ATOM 952 C C . ALA A 1 127 ? -10.395 -3.495 0.705 1.00 97.19 127 ALA A C 1
ATOM 954 O O . ALA A 1 127 ? -9.936 -2.706 -0.121 1.00 97.19 127 ALA A O 1
ATOM 955 N N . VAL A 1 128 ? -9.644 -4.470 1.230 1.00 96.81 128 VAL A N 1
ATOM 956 C CA . VAL A 1 128 ? -8.229 -4.665 0.870 1.00 96.81 128 VAL A CA 1
ATOM 957 C C . VAL A 1 128 ? -8.080 -5.018 -0.609 1.00 96.81 128 VAL A C 1
ATOM 959 O O . VAL A 1 128 ? -7.201 -4.472 -1.277 1.00 96.81 128 VAL A O 1
ATOM 962 N N . PHE A 1 129 ? -8.947 -5.877 -1.148 1.00 95.69 129 PHE A N 1
ATOM 963 C CA . PHE A 1 129 ? -8.941 -6.213 -2.571 1.00 95.69 129 PHE A CA 1
ATOM 964 C C . PHE A 1 129 ? -9.211 -4.977 -3.443 1.00 95.69 129 PHE A C 1
ATOM 966 O O . PHE A 1 129 ? -8.447 -4.700 -4.373 1.00 95.69 129 PHE A O 1
ATOM 973 N N . ALA A 1 130 ? -10.219 -4.175 -3.089 1.00 96.50 130 ALA A N 1
ATOM 974 C CA . ALA A 1 130 ? -10.560 -2.940 -3.791 1.00 96.50 130 ALA A CA 1
ATOM 975 C C . ALA A 1 130 ? -9.417 -1.910 -3.757 1.00 96.50 130 ALA A C 1
ATOM 977 O O . ALA A 1 130 ? -9.085 -1.332 -4.794 1.00 96.50 130 ALA A O 1
ATOM 978 N N . ALA A 1 131 ? -8.759 -1.727 -2.608 1.00 96.75 131 ALA A N 1
ATOM 979 C CA . ALA A 1 131 ? -7.634 -0.802 -2.451 1.00 96.75 131 ALA A CA 1
ATOM 980 C C . ALA A 1 131 ? -6.323 -1.304 -3.086 1.00 96.75 131 ALA A C 1
ATOM 982 O O . ALA A 1 131 ? -5.425 -0.507 -3.357 1.00 96.75 131 ALA A O 1
ATOM 983 N N . SER A 1 132 ? -6.190 -2.609 -3.338 1.00 96.00 132 SER A N 1
ATOM 984 C CA . SER A 1 132 ? -4.945 -3.183 -3.849 1.00 96.00 132 SER A CA 1
ATOM 985 C C . SER A 1 132 ? -4.662 -2.775 -5.311 1.00 96.00 132 SER A C 1
ATOM 987 O O . SER A 1 132 ? -5.529 -2.942 -6.181 1.00 96.00 132 SER A O 1
ATOM 989 N N . PRO A 1 133 ? -3.469 -2.228 -5.625 1.00 97.19 133 PRO A N 1
ATOM 990 C CA . PRO A 1 133 ? -3.063 -1.930 -6.998 1.00 97.19 133 PRO A CA 1
ATOM 991 C C . PRO A 1 133 ? -2.545 -3.190 -7.702 1.00 97.19 133 PRO A C 1
ATOM 993 O O . PRO A 1 133 ? -1.916 -4.046 -7.081 1.00 97.19 133 PRO A O 1
ATOM 996 N N . ALA A 1 134 ? -2.733 -3.292 -9.019 1.00 96.06 134 ALA A N 1
ATOM 997 C CA . ALA A 1 134 ? -2.152 -4.403 -9.789 1.00 96.06 134 ALA A CA 1
ATOM 998 C C . ALA A 1 134 ? -0.702 -4.132 -10.235 1.00 96.06 134 ALA A C 1
ATOM 1000 O O . ALA A 1 134 ? 0.049 -5.069 -10.515 1.00 96.06 134 ALA A O 1
ATOM 1001 N N . VAL A 1 135 ? -0.306 -2.857 -10.298 1.00 96.75 135 VAL A N 1
ATOM 1002 C CA . VAL A 1 135 ? 0.982 -2.393 -10.832 1.00 96.75 135 VAL A CA 1
ATOM 1003 C C . VAL A 1 135 ? 1.586 -1.358 -9.881 1.00 96.75 135 VAL A C 1
ATOM 1005 O O . VAL A 1 135 ? 0.870 -0.521 -9.337 1.00 96.75 135 VAL A O 1
ATOM 1008 N N . ARG A 1 136 ? 2.907 -1.403 -9.690 1.00 95.62 136 ARG A N 1
ATOM 1009 C CA . ARG A 1 136 ? 3.693 -0.359 -9.016 1.00 95.62 136 ARG A CA 1
ATOM 1010 C C . ARG A 1 136 ? 4.567 0.310 -10.045 1.00 95.62 136 ARG A C 1
ATOM 1012 O O . ARG A 1 136 ? 4.931 -0.292 -11.048 1.00 95.62 136 ARG A O 1
ATOM 1019 N N . VAL A 1 137 ? 4.967 1.528 -9.750 1.00 96.69 137 VAL A N 1
ATOM 1020 C CA . VAL A 1 137 ? 5.868 2.294 -10.596 1.00 96.69 137 VAL A CA 1
ATOM 1021 C C . VAL A 1 137 ? 7.191 2.400 -9.860 1.00 96.69 137 VAL A C 1
ATOM 1023 O O . VAL A 1 137 ? 7.229 2.860 -8.720 1.00 96.69 137 VAL A O 1
ATOM 1026 N N . VAL A 1 138 ? 8.267 1.952 -10.497 1.00 94.62 138 VAL A N 1
ATOM 1027 C CA . VAL A 1 138 ? 9.625 2.130 -9.983 1.00 94.62 138 VAL A CA 1
ATOM 1028 C C . VAL A 1 138 ? 10.301 3.213 -10.811 1.00 94.62 138 VAL A C 1
ATOM 1030 O O . VAL A 1 138 ? 10.294 3.155 -12.040 1.00 94.62 138 VAL A O 1
ATOM 1033 N N . MET A 1 139 ? 10.853 4.219 -10.137 1.00 94.44 139 MET A N 1
ATOM 1034 C CA . MET A 1 139 ? 11.563 5.311 -10.794 1.00 94.44 139 MET A CA 1
ATOM 1035 C C . MET A 1 139 ? 13.002 4.891 -11.084 1.00 94.44 139 MET A C 1
ATOM 1037 O O . MET A 1 139 ? 13.719 4.439 -10.193 1.00 94.44 139 MET A O 1
ATOM 1041 N N . TYR A 1 140 ? 13.425 5.064 -12.330 1.00 90.81 140 TYR A N 1
ATOM 1042 C CA . TYR A 1 140 ? 14.782 4.802 -12.791 1.00 90.81 140 TYR A CA 1
ATOM 1043 C C . TYR A 1 140 ? 15.378 6.067 -13.396 1.00 90.81 140 TYR A C 1
ATOM 1045 O O . TYR A 1 140 ? 14.684 6.845 -14.048 1.00 90.81 140 TYR A O 1
ATOM 1053 N N . LYS A 1 141 ? 16.684 6.268 -13.222 1.00 90.62 141 LYS A N 1
ATOM 1054 C CA . LYS A 1 141 ? 17.404 7.375 -13.855 1.00 90.62 141 LYS A CA 1
ATOM 1055 C C . LYS A 1 141 ? 18.026 6.894 -15.165 1.00 90.62 141 LYS A C 1
ATOM 1057 O O . LYS A 1 141 ? 18.839 5.975 -15.154 1.00 90.62 141 LYS A O 1
ATOM 1062 N N . LYS A 1 142 ? 17.663 7.530 -16.280 1.00 87.00 142 LYS A N 1
ATOM 1063 C CA . LYS A 1 142 ? 18.273 7.313 -17.597 1.00 87.00 142 LYS A CA 1
ATOM 1064 C C . LYS A 1 142 ? 18.925 8.612 -18.062 1.00 87.00 142 LYS A C 1
ATOM 1066 O O . LYS A 1 142 ? 18.243 9.551 -18.478 1.00 87.00 142 LYS A O 1
ATOM 1071 N N . GLY A 1 143 ? 20.254 8.667 -17.981 1.00 87.94 143 GLY A N 1
ATOM 1072 C CA . GLY A 1 143 ? 21.012 9.888 -18.251 1.00 87.94 143 GLY A CA 1
ATOM 1073 C C . GLY A 1 143 ? 20.547 11.032 -17.345 1.00 87.94 143 GLY A C 1
ATOM 1074 O O . GLY A 1 143 ? 20.604 10.922 -16.120 1.00 87.94 143 GLY A O 1
ATOM 1075 N N . ALA A 1 144 ? 20.042 12.109 -17.951 1.00 91.31 144 ALA A N 1
ATOM 1076 C CA . ALA A 1 144 ? 19.533 13.281 -17.238 1.00 91.31 144 ALA A CA 1
ATOM 1077 C C . ALA A 1 144 ? 18.050 13.187 -16.821 1.00 91.31 144 ALA A C 1
ATOM 1079 O O . ALA A 1 144 ? 17.608 13.979 -15.993 1.00 91.31 144 ALA A O 1
ATOM 1080 N N . LYS A 1 145 ? 17.265 12.243 -17.363 1.00 91.69 145 LYS A N 1
ATOM 1081 C CA . LYS A 1 145 ? 15.817 12.145 -17.102 1.00 91.69 145 LYS A CA 1
ATOM 1082 C C . LYS A 1 145 ? 15.493 10.993 -16.150 1.00 91.69 145 LYS A C 1
ATOM 1084 O O . LYS A 1 145 ? 16.113 9.931 -16.206 1.00 91.69 145 LYS A O 1
ATOM 1089 N N . GLN A 1 146 ? 14.494 11.191 -15.294 1.00 93.69 146 GLN A N 1
ATOM 1090 C CA . GLN A 1 146 ? 13.903 10.121 -14.489 1.00 93.69 146 GLN A CA 1
ATOM 1091 C C . GLN A 1 146 ? 12.696 9.539 -15.233 1.00 93.69 146 GLN A C 1
ATOM 1093 O O . GLN A 1 146 ? 11.840 10.282 -15.705 1.00 93.69 146 GLN A O 1
ATOM 1098 N N . ILE A 1 147 ? 12.646 8.215 -15.369 1.00 92.56 147 ILE A N 1
ATOM 1099 C CA . ILE A 1 147 ? 11.587 7.481 -16.063 1.00 92.56 147 ILE A CA 1
ATOM 1100 C C . ILE A 1 147 ? 10.915 6.550 -15.055 1.00 92.56 147 ILE A C 1
ATOM 1102 O O . ILE A 1 147 ? 11.586 5.754 -14.398 1.00 92.56 147 ILE A O 1
ATOM 1106 N N . GLY A 1 148 ? 9.589 6.617 -14.954 1.00 95.62 148 GLY A N 1
ATOM 1107 C CA . GLY A 1 148 ? 8.811 5.669 -14.164 1.00 95.62 148 GLY A CA 1
ATOM 1108 C C . GLY A 1 148 ? 8.489 4.423 -14.976 1.00 95.62 148 GLY A C 1
ATOM 1109 O O . GLY A 1 148 ? 7.764 4.501 -15.963 1.00 95.62 148 GLY A O 1
ATOM 1110 N N . VAL A 1 149 ? 9.010 3.270 -14.568 1.00 95.75 149 VAL A N 1
ATOM 1111 C CA . VAL A 1 149 ? 8.733 1.990 -15.226 1.00 95.75 149 VAL A CA 1
ATOM 1112 C C . VAL A 1 149 ? 7.663 1.246 -14.423 1.00 95.75 149 VAL A C 1
ATOM 1114 O O . VAL A 1 149 ? 7.886 0.947 -13.243 1.00 95.75 149 VAL A O 1
ATOM 1117 N N . PRO A 1 150 ? 6.501 0.934 -15.024 1.00 97.38 150 PRO A N 1
ATOM 1118 C CA . PRO A 1 150 ? 5.489 0.125 -14.364 1.00 97.38 150 PRO A CA 1
ATOM 1119 C C . PRO A 1 150 ? 5.924 -1.345 -14.281 1.00 97.38 150 PRO A C 1
ATOM 1121 O O . PRO A 1 150 ? 6.414 -1.922 -15.250 1.00 97.38 150 PRO A O 1
ATOM 1124 N N . MET A 1 151 ? 5.722 -1.959 -13.117 1.00 95.50 151 MET A N 1
ATOM 1125 C CA . MET A 1 151 ? 6.011 -3.364 -12.830 1.00 95.50 151 MET A CA 1
ATOM 1126 C C . MET A 1 151 ? 4.787 -4.044 -12.204 1.00 95.50 151 MET A C 1
ATOM 1128 O O . MET A 1 151 ? 4.200 -3.481 -11.272 1.00 95.50 151 MET A O 1
ATOM 1132 N N . PRO A 1 152 ? 4.399 -5.248 -12.665 1.00 95.44 152 PRO A N 1
ATOM 1133 C CA . PRO A 1 152 ? 3.279 -5.981 -12.086 1.00 95.44 152 PRO A CA 1
ATOM 1134 C C . PRO A 1 152 ? 3.593 -6.417 -10.651 1.00 95.44 152 PRO A C 1
ATOM 1136 O O . PRO A 1 152 ? 4.733 -6.757 -10.327 1.00 95.44 152 PRO A O 1
ATOM 1139 N N . LEU A 1 153 ? 2.578 -6.412 -9.786 1.00 97.25 153 LEU A N 1
ATOM 1140 C CA . LEU A 1 153 ? 2.704 -6.904 -8.414 1.00 97.25 153 LEU A CA 1
ATOM 1141 C C . LEU A 1 153 ? 2.274 -8.353 -8.304 1.00 97.25 153 LEU A C 1
ATOM 1143 O O . LEU A 1 153 ? 1.238 -8.750 -8.849 1.00 97.25 153 LEU A O 1
ATOM 1147 N N . ASN A 1 154 ? 3.012 -9.071 -7.462 1.00 96.50 154 ASN A N 1
ATOM 1148 C CA . ASN A 1 154 ? 2.626 -10.385 -6.976 1.00 96.50 154 ASN A CA 1
ATOM 1149 C C . ASN A 1 154 ? 1.528 -10.279 -5.898 1.00 96.50 154 ASN A C 1
ATOM 1151 O O . ASN A 1 154 ? 1.412 -9.246 -5.239 1.00 96.50 154 ASN A O 1
ATOM 1155 N N . GLU A 1 155 ? 0.745 -11.331 -5.661 1.00 94.25 155 GLU A N 1
ATOM 1156 C CA . GLU A 1 155 ? -0.443 -11.276 -4.787 1.00 94.25 155 GLU A CA 1
ATOM 1157 C C . GLU A 1 155 ? -0.129 -10.804 -3.356 1.00 94.25 155 GLU A C 1
ATOM 1159 O O . GLU A 1 155 ? -0.747 -9.863 -2.856 1.00 94.25 155 GLU A O 1
ATOM 1164 N N . LYS A 1 156 ? 0.924 -11.358 -2.740 1.00 94.25 156 LYS A N 1
ATOM 1165 C CA . LYS A 1 156 ? 1.418 -10.926 -1.417 1.00 94.25 156 LYS A CA 1
ATOM 1166 C C . LYS A 1 156 ? 1.805 -9.443 -1.379 1.00 94.25 156 LYS A C 1
ATOM 1168 O O . LYS A 1 156 ? 1.693 -8.788 -0.348 1.00 94.25 156 LYS A O 1
ATOM 1173 N N . GLN A 1 157 ? 2.295 -8.903 -2.497 1.00 96.31 157 GLN A N 1
ATOM 1174 C CA . GLN A 1 157 ? 2.627 -7.482 -2.595 1.00 96.31 157 GLN A CA 1
ATOM 1175 C C . GLN A 1 157 ? 1.352 -6.644 -2.710 1.00 96.31 157 GLN A C 1
ATOM 1177 O O . GLN A 1 157 ? 1.264 -5.605 -2.066 1.00 96.31 157 GLN A O 1
ATOM 1182 N N . ARG A 1 158 ? 0.354 -7.094 -3.481 1.00 96.75 158 ARG A N 1
ATOM 1183 C CA . ARG A 1 158 ? -0.929 -6.388 -3.645 1.00 96.75 158 ARG A CA 1
ATOM 1184 C C . ARG A 1 158 ? -1.645 -6.210 -2.313 1.00 96.75 158 ARG A C 1
ATOM 1186 O O . ARG A 1 158 ? -2.037 -5.092 -1.986 1.00 96.75 158 ARG A O 1
ATOM 1193 N N . THR A 1 159 ? -1.752 -7.282 -1.528 1.00 95.88 159 THR A N 1
ATOM 1194 C CA . THR A 1 159 ? -2.360 -7.235 -0.190 1.00 95.88 159 THR A CA 1
ATOM 1195 C C . THR A 1 159 ? -1.589 -6.299 0.737 1.00 95.88 159 THR A C 1
ATOM 1197 O O . THR A 1 159 ? -2.198 -5.469 1.410 1.00 95.88 159 THR A O 1
ATOM 1200 N N . ARG A 1 160 ? -0.251 -6.347 0.700 1.00 96.12 160 ARG A N 1
ATOM 1201 C CA . ARG A 1 160 ? 0.617 -5.412 1.426 1.00 96.12 160 ARG A CA 1
ATOM 1202 C C . ARG A 1 160 ? 0.330 -3.947 1.081 1.00 96.12 160 ARG A C 1
ATOM 1204 O O . ARG A 1 160 ? 0.074 -3.167 1.993 1.00 96.12 160 ARG A O 1
ATOM 1211 N N . TYR A 1 161 ? 0.362 -3.572 -0.200 1.00 97.00 161 TYR A N 1
ATOM 1212 C CA . TYR A 1 161 ? 0.107 -2.185 -0.608 1.00 97.00 161 TYR A CA 1
ATOM 1213 C C . TYR A 1 161 ? -1.318 -1.744 -0.257 1.00 97.00 161 TYR A C 1
ATOM 1215 O O . TYR A 1 161 ? -1.497 -0.623 0.207 1.00 97.00 161 TYR A O 1
ATOM 1223 N N . GLY A 1 162 ? -2.312 -2.626 -0.414 1.00 96.88 162 GLY A N 1
ATOM 1224 C CA . GLY A 1 162 ? -3.694 -2.344 -0.023 1.00 96.88 162 GLY A CA 1
ATOM 1225 C C . GLY A 1 162 ? -3.818 -2.000 1.464 1.00 96.88 162 GLY A C 1
ATOM 1226 O O . GLY A 1 162 ? -4.378 -0.963 1.809 1.00 96.88 162 GLY A O 1
ATOM 1227 N N . VAL A 1 163 ? -3.232 -2.815 2.348 1.00 97.06 163 VAL A N 1
ATOM 1228 C CA . VAL A 1 163 ? -3.238 -2.554 3.800 1.00 97.06 163 VAL A CA 1
ATOM 1229 C C . VAL A 1 163 ? -2.460 -1.281 4.146 1.00 97.06 163 VAL A C 1
ATOM 1231 O O . VAL A 1 163 ? -2.956 -0.461 4.913 1.00 97.06 163 VAL A O 1
ATOM 1234 N N . GLU A 1 164 ? -1.272 -1.078 3.567 1.00 96.19 164 GLU A N 1
ATOM 1235 C CA . GLU A 1 164 ? -0.455 0.119 3.821 1.00 96.19 164 GLU A CA 1
ATOM 1236 C C . GLU A 1 164 ? -1.176 1.410 3.398 1.00 96.19 164 GLU A C 1
ATOM 1238 O O . GLU A 1 164 ? -1.102 2.417 4.099 1.00 96.19 164 GLU A O 1
ATOM 1243 N N . TRP A 1 165 ? -1.911 1.397 2.284 1.00 96.9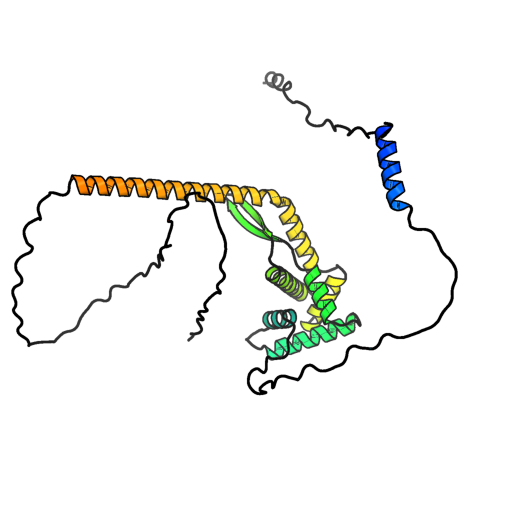4 165 TRP A N 1
ATOM 1244 C CA . TRP A 1 165 ? -2.650 2.571 1.817 1.00 96.94 165 TRP A CA 1
ATOM 1245 C C . TRP A 1 165 ? -3.907 2.851 2.634 1.00 96.94 165 TRP A C 1
ATOM 1247 O O . TRP A 1 165 ? -4.193 4.016 2.896 1.00 96.94 165 TRP A O 1
ATOM 1257 N N . ILE A 1 166 ? -4.619 1.813 3.081 1.00 97.12 166 ILE A N 1
ATOM 1258 C CA . ILE A 1 166 ? -5.759 1.968 3.995 1.00 97.12 166 ILE A CA 1
ATOM 1259 C C . ILE A 1 166 ? -5.288 2.543 5.338 1.00 97.12 166 ILE A C 1
ATOM 1261 O O . ILE A 1 166 ? -5.910 3.469 5.853 1.00 97.12 166 ILE A O 1
ATOM 1265 N N . LEU A 1 167 ? -4.171 2.055 5.889 1.00 96.44 167 LEU A N 1
ATOM 1266 C CA . LEU A 1 167 ? -3.607 2.594 7.131 1.00 96.44 167 LEU A CA 1
ATOM 1267 C C . LEU A 1 167 ? -3.208 4.067 6.968 1.00 96.44 167 LEU A C 1
ATOM 1269 O O . LEU A 1 167 ? -3.660 4.902 7.750 1.00 96.44 167 LEU A O 1
ATOM 1273 N N . ALA A 1 168 ? -2.472 4.405 5.906 1.00 95.75 168 ALA A N 1
ATOM 1274 C CA . ALA A 1 168 ? -2.066 5.784 5.631 1.00 95.75 168 ALA A CA 1
ATOM 1275 C C . ALA A 1 168 ? -3.261 6.732 5.409 1.00 95.75 168 ALA A C 1
ATOM 1277 O O . ALA A 1 168 ? -3.225 7.889 5.822 1.00 95.75 168 ALA A O 1
ATOM 1278 N N . ALA A 1 169 ? -4.337 6.259 4.772 1.00 95.81 169 ALA A N 1
ATOM 1279 C CA . ALA A 1 169 ? -5.562 7.041 4.613 1.00 95.81 169 ALA A CA 1
ATOM 1280 C C . ALA A 1 169 ? -6.317 7.198 5.946 1.00 95.81 169 ALA A C 1
ATOM 1282 O O . ALA A 1 169 ? -6.844 8.268 6.245 1.00 95.81 169 ALA A O 1
ATOM 1283 N N . SER A 1 170 ? -6.309 6.162 6.792 1.00 95.62 170 SER A N 1
ATOM 1284 C CA . SER A 1 170 ? -6.933 6.210 8.115 1.00 95.62 170 SER A CA 1
ATOM 1285 C C . SER A 1 170 ? -6.251 7.208 9.055 1.00 95.62 170 SER A C 1
ATOM 1287 O O . SER A 1 170 ? -6.935 7.853 9.846 1.00 95.62 170 SER A O 1
ATOM 1289 N N . GLU A 1 171 ? -4.931 7.390 8.951 1.00 93.31 171 GLU A N 1
ATOM 1290 C CA . GLU A 1 171 ? -4.174 8.337 9.781 1.00 93.31 171 GLU A CA 1
ATOM 1291 C C . GLU A 1 171 ? -4.610 9.786 9.561 1.00 93.31 171 GLU A C 1
ATOM 1293 O O . GLU A 1 171 ? -4.717 10.540 10.529 1.00 93.31 171 GLU A O 1
ATOM 1298 N N . LYS A 1 172 ? -4.938 10.144 8.315 1.00 92.19 172 LYS A N 1
ATOM 1299 C CA . LYS A 1 172 ? -5.386 11.488 7.928 1.00 92.19 172 LYS A CA 1
ATOM 1300 C C . LYS A 1 172 ? -6.811 11.817 8.376 1.00 92.19 172 LYS A C 1
ATOM 1302 O O . LYS A 1 172 ? -7.193 12.985 8.384 1.00 92.19 172 LYS A O 1
ATOM 1307 N N . LYS A 1 173 ? -7.621 10.818 8.744 1.00 90.19 173 LYS A N 1
ATOM 1308 C CA . LYS A 1 173 ? -9.000 11.047 9.194 1.00 90.19 173 LYS A CA 1
ATOM 1309 C C . LYS A 1 173 ? -9.043 11.678 10.584 1.00 90.19 173 LYS A C 1
ATOM 1311 O O . LYS A 1 173 ? -8.340 11.259 11.502 1.00 90.19 173 LYS A O 1
ATOM 1316 N N . ALA A 1 174 ? -9.969 12.618 10.767 1.00 86.50 174 ALA A N 1
ATOM 1317 C CA . ALA A 1 174 ? -10.235 13.246 12.055 1.00 86.50 174 ALA A CA 1
ATOM 1318 C C . ALA A 1 174 ? -10.948 12.266 13.006 1.00 86.50 174 ALA A C 1
ATOM 1320 O O . ALA A 1 174 ? -12.160 12.056 12.933 1.00 86.50 174 ALA A O 1
ATOM 1321 N N . SER A 1 175 ? -10.188 11.615 13.888 1.00 88.50 175 SER A N 1
ATOM 1322 C CA . SER A 1 175 ? -10.724 10.863 15.027 1.00 88.50 175 SER A CA 1
ATOM 1323 C C . SER A 1 175 ? -9.615 10.529 16.029 1.00 88.50 175 SER A C 1
ATOM 1325 O O . SER A 1 175 ? -8.502 10.186 15.640 1.00 88.50 175 SER A O 1
ATOM 1327 N N . LYS A 1 176 ? -9.920 10.595 17.331 1.00 88.06 176 LYS A N 1
ATOM 1328 C CA . LYS A 1 176 ? -8.933 10.363 18.402 1.00 88.06 176 LYS A CA 1
ATOM 1329 C C . LYS A 1 176 ? -8.453 8.907 18.452 1.00 88.06 176 LYS A C 1
ATOM 1331 O O . LYS A 1 176 ? -7.267 8.643 18.627 1.00 88.06 176 LYS A O 1
ATOM 1336 N N . LEU A 1 177 ? -9.363 7.950 18.264 1.00 94.50 177 LEU A N 1
ATOM 1337 C CA . LEU A 1 177 ? -9.056 6.521 18.351 1.00 94.50 177 LEU A CA 1
ATOM 1338 C C . LEU A 1 177 ? -8.672 5.959 16.975 1.00 94.50 177 LEU A C 1
ATOM 1340 O O . LEU A 1 177 ? -9.357 6.196 15.979 1.00 94.50 177 LEU A O 1
ATOM 1344 N N . LEU A 1 178 ? -7.572 5.199 16.913 1.00 93.50 178 LEU A N 1
ATOM 1345 C CA . LEU A 1 178 ? -7.119 4.523 15.686 1.00 93.50 178 LEU A CA 1
ATOM 1346 C C . LEU A 1 178 ? -8.161 3.518 15.187 1.00 93.50 178 LEU A C 1
ATOM 1348 O O . LEU A 1 178 ? -8.442 3.460 13.997 1.00 93.50 178 LEU A O 1
ATOM 1352 N N . GLU A 1 179 ? -8.762 2.769 16.107 1.00 95.00 179 GLU A N 1
ATOM 1353 C CA . GLU A 1 179 ? -9.697 1.685 15.798 1.00 95.00 179 GLU A CA 1
ATOM 1354 C C . GLU A 1 179 ? -10.921 2.200 15.025 1.00 95.00 179 GLU A C 1
ATOM 1356 O O . GLU A 1 179 ? -11.320 1.637 14.005 1.00 95.00 179 GLU A O 1
ATOM 1361 N N . VAL A 1 180 ? -11.450 3.344 15.467 1.00 95.81 180 VAL A N 1
ATOM 1362 C CA . VAL A 1 180 ? -12.584 4.031 14.840 1.00 95.81 180 VAL A CA 1
ATOM 1363 C C . VAL A 1 180 ? -12.192 4.629 13.486 1.00 95.81 180 VAL A C 1
ATOM 1365 O O . VAL A 1 180 ? -12.960 4.513 12.530 1.00 95.81 180 VAL A O 1
ATOM 1368 N N . ARG A 1 181 ? -10.997 5.233 13.364 1.00 96.19 181 ARG A N 1
ATOM 1369 C CA . ARG A 1 181 ? -10.487 5.752 12.075 1.00 96.19 181 ARG A CA 1
ATOM 1370 C C . ARG A 1 181 ? -10.380 4.651 11.037 1.00 96.19 181 ARG A C 1
ATOM 1372 O O . ARG A 1 181 ? -10.882 4.810 9.928 1.00 96.19 181 ARG A O 1
ATOM 1379 N N . LEU A 1 182 ? -9.757 3.538 11.417 1.00 96.69 182 LEU A N 1
ATOM 1380 C CA . LEU A 1 182 ? -9.514 2.420 10.519 1.00 96.69 182 LEU A CA 1
ATOM 1381 C C . LEU A 1 182 ? -10.826 1.766 10.075 1.00 96.69 182 LEU A C 1
ATOM 1383 O O . LEU A 1 182 ? -11.011 1.541 8.884 1.00 96.69 182 LEU A O 1
ATOM 1387 N N . ALA A 1 183 ? -11.773 1.544 10.992 1.00 96.50 183 ALA A N 1
ATOM 1388 C CA . ALA A 1 183 ? -13.089 1.005 10.648 1.00 96.50 183 ALA A CA 1
ATOM 1389 C C . ALA A 1 183 ? -13.857 1.917 9.673 1.00 96.50 183 ALA A C 1
ATOM 1391 O O . ALA A 1 183 ? -14.383 1.446 8.665 1.00 96.50 183 ALA A O 1
ATOM 1392 N N . ARG A 1 184 ? -13.869 3.234 9.923 1.00 95.94 184 ARG A N 1
ATOM 1393 C CA . ARG A 1 184 ? -14.487 4.218 9.016 1.00 95.94 184 ARG A CA 1
ATOM 1394 C C . ARG A 1 184 ? -13.800 4.273 7.655 1.00 95.94 184 ARG A C 1
ATOM 1396 O O . ARG A 1 184 ? -14.454 4.563 6.658 1.00 95.94 184 ARG A O 1
ATOM 1403 N N . GLU A 1 185 ? -12.491 4.052 7.599 1.00 96.56 185 GLU A N 1
ATOM 1404 C CA . GLU A 1 185 ? -11.759 3.989 6.333 1.00 96.56 185 GLU A CA 1
ATOM 1405 C C . GLU A 1 185 ? -12.114 2.740 5.534 1.00 96.56 185 GLU A C 1
ATOM 1407 O O . GLU A 1 185 ? -12.429 2.852 4.355 1.00 96.56 185 GLU A O 1
ATOM 1412 N N . VAL A 1 186 ? -12.165 1.574 6.179 1.00 96.88 186 VAL A N 1
ATOM 1413 C CA . VAL A 1 186 ? -12.575 0.318 5.534 1.00 96.88 186 VAL A CA 1
ATOM 1414 C C . VAL A 1 186 ? -13.971 0.446 4.920 1.00 96.88 186 VAL A C 1
ATOM 1416 O O . VAL A 1 186 ? -14.157 0.096 3.757 1.00 96.88 186 VAL A O 1
ATOM 1419 N N . VAL A 1 187 ? -14.934 1.013 5.653 1.00 95.94 187 VAL A N 1
ATOM 1420 C CA . VAL A 1 187 ? -16.290 1.250 5.128 1.00 95.94 187 VAL A CA 1
ATOM 1421 C C . VAL A 1 187 ? -16.277 2.242 3.959 1.00 95.94 187 VAL A C 1
ATOM 1423 O O . VAL A 1 187 ? -16.908 1.984 2.937 1.00 95.94 187 VAL A O 1
ATOM 1426 N N . ALA A 1 188 ? -15.505 3.330 4.055 1.00 96.12 188 ALA A N 1
ATOM 1427 C CA . ALA A 1 188 ? -15.383 4.305 2.969 1.00 96.12 188 ALA A CA 1
ATOM 1428 C C . ALA A 1 188 ? -14.759 3.707 1.695 1.00 96.12 188 ALA A C 1
ATOM 1430 O O . ALA A 1 188 ? -15.139 4.089 0.590 1.00 96.12 188 ALA A O 1
ATOM 1431 N N . VAL A 1 189 ? -13.826 2.755 1.828 1.00 97.25 189 VAL A N 1
ATOM 1432 C CA . VAL A 1 189 ? -13.249 2.020 0.690 1.00 97.25 189 VAL A CA 1
ATOM 1433 C C . VAL A 1 189 ? -14.312 1.164 0.008 1.00 97.25 189 VAL A C 1
ATOM 1435 O O . VAL A 1 189 ? -14.397 1.177 -1.215 1.00 97.25 189 VAL A O 1
ATOM 1438 N N . VAL A 1 190 ? -15.146 0.458 0.774 1.00 96.38 190 VAL A N 1
ATOM 1439 C CA . VAL A 1 190 ? -16.244 -0.348 0.207 1.00 96.38 190 VAL A CA 1
ATOM 1440 C C . VAL A 1 190 ? -17.267 0.535 -0.514 1.00 96.38 190 VAL A C 1
ATOM 1442 O O . VAL A 1 190 ? -17.792 0.140 -1.548 1.00 96.38 190 VAL A O 1
ATOM 1445 N N . GLN A 1 191 ? -17.494 1.752 -0.018 1.00 95.44 191 GLN A N 1
ATOM 1446 C CA . GLN A 1 191 ? -18.368 2.750 -0.644 1.00 95.44 191 GLN A CA 1
ATOM 1447 C C . GLN A 1 191 ? -17.724 3.497 -1.828 1.00 95.44 191 GLN A C 1
ATOM 1449 O O . GLN A 1 191 ? -18.401 4.279 -2.487 1.00 95.44 191 GLN A O 1
ATOM 1454 N N . GLY A 1 192 ? -16.430 3.304 -2.103 1.00 94.94 192 GLY A N 1
ATOM 1455 C CA . GLY A 1 192 ? -15.734 3.974 -3.208 1.00 94.94 192 GLY A CA 1
ATOM 1456 C C . GLY A 1 192 ? -15.254 5.406 -2.922 1.00 94.94 192 GLY A C 1
ATOM 1457 O O . GLY A 1 192 ? -14.685 6.041 -3.804 1.00 94.94 192 GLY A O 1
ATOM 1458 N N . SER A 1 193 ? -15.429 5.926 -1.702 1.00 93.50 193 SER A N 1
ATOM 1459 C CA . SER A 1 193 ? -15.110 7.316 -1.331 1.00 93.50 193 SER A CA 1
ATOM 1460 C C . SER A 1 193 ? -13.894 7.413 -0.398 1.00 93.50 193 SER A C 1
ATOM 1462 O O . SER A 1 193 ? -13.910 8.131 0.606 1.00 93.50 193 SER A O 1
ATOM 1464 N N . SER A 1 194 ? -12.825 6.675 -0.696 1.00 95.19 194 SER A N 1
ATOM 1465 C CA . SER A 1 194 ? -11.599 6.672 0.111 1.00 95.19 194 SER A CA 1
ATOM 1466 C C . SER A 1 194 ? -10.420 7.339 -0.595 1.00 95.19 194 SER A C 1
ATOM 1468 O O . SER A 1 194 ? -10.304 7.329 -1.822 1.00 95.19 194 SER A O 1
ATOM 1470 N N . GLU A 1 195 ? -9.489 7.893 0.185 1.00 94.69 195 GLU A N 1
ATOM 1471 C CA . GLU A 1 195 ? -8.226 8.406 -0.363 1.00 94.69 195 GLU A CA 1
ATOM 1472 C C . GLU A 1 195 ? -7.326 7.278 -0.878 1.00 94.69 195 GLU A C 1
ATOM 1474 O O . GLU A 1 195 ? -6.587 7.459 -1.846 1.00 94.69 195 GLU A O 1
ATOM 1479 N N . ALA A 1 196 ? -7.409 6.093 -0.263 1.00 96.56 196 ALA A N 1
ATOM 1480 C CA . ALA A 1 196 ? -6.666 4.918 -0.704 1.00 96.56 196 ALA A CA 1
ATOM 1481 C C . ALA A 1 196 ? -7.021 4.522 -2.151 1.00 96.56 196 ALA A C 1
ATOM 1483 O O . ALA A 1 196 ? -6.130 4.168 -2.926 1.00 96.56 196 ALA A O 1
ATOM 1484 N N . LEU A 1 197 ? -8.299 4.632 -2.540 1.00 97.00 197 LEU A N 1
ATOM 1485 C CA . LEU A 1 197 ? -8.742 4.368 -3.912 1.00 97.00 197 LEU A CA 1
ATOM 1486 C C . LEU A 1 197 ? -8.260 5.441 -4.892 1.00 97.00 197 LEU A C 1
ATOM 1488 O O . LEU A 1 197 ? -7.749 5.092 -5.955 1.00 97.00 197 LEU A O 1
ATOM 1492 N N . LYS A 1 198 ? -8.303 6.723 -4.509 1.00 96.38 198 LYS A N 1
ATOM 1493 C CA . LYS A 1 198 ? -7.737 7.813 -5.328 1.00 96.38 198 LYS A CA 1
ATOM 1494 C C . LYS A 1 198 ? -6.256 7.573 -5.623 1.00 96.38 198 LYS A C 1
ATOM 1496 O O . LYS A 1 198 ? -5.835 7.617 -6.776 1.00 96.38 198 LYS A O 1
ATOM 1501 N N . LYS A 1 199 ? -5.483 7.192 -4.603 1.00 96.12 199 LYS A N 1
ATOM 1502 C CA . LYS A 1 199 ? -4.061 6.852 -4.755 1.00 96.12 199 LYS A CA 1
ATOM 1503 C C . LYS A 1 199 ? -3.841 5.650 -5.678 1.00 96.12 199 LYS A C 1
ATOM 1505 O O . LYS A 1 199 ? -2.927 5.663 -6.503 1.00 96.12 199 LYS A O 1
ATOM 1510 N N . LYS A 1 200 ? -4.680 4.613 -5.577 1.00 96.44 200 LYS A N 1
ATOM 1511 C CA . LYS A 1 200 ? -4.657 3.474 -6.507 1.00 96.44 200 LYS A CA 1
ATOM 1512 C C . LYS A 1 200 ? -4.866 3.933 -7.946 1.00 96.44 200 LYS A C 1
ATOM 1514 O O . LYS A 1 200 ? -4.089 3.555 -8.824 1.00 96.44 200 LYS A O 1
ATOM 1519 N N . GLU A 1 201 ? -5.887 4.745 -8.190 1.00 96.69 201 GLU A N 1
ATOM 1520 C CA . GLU A 1 201 ? -6.185 5.271 -9.521 1.00 96.69 201 GLU A CA 1
ATOM 1521 C C . GLU A 1 201 ? -5.055 6.137 -10.072 1.00 96.69 201 GLU A C 1
ATOM 1523 O O . GLU A 1 201 ? -4.697 5.987 -11.236 1.00 96.69 201 GLU A O 1
ATOM 1528 N N . GLU A 1 202 ? -4.459 7.005 -9.255 1.00 96.88 202 GLU A N 1
ATOM 1529 C CA . GLU A 1 202 ? -3.308 7.831 -9.635 1.00 96.88 202 GLU A CA 1
ATOM 1530 C C . GLU A 1 202 ? -2.121 6.973 -10.083 1.00 96.88 202 GLU A C 1
ATOM 1532 O O . GLU A 1 202 ? -1.551 7.211 -11.150 1.00 96.88 202 GLU A O 1
ATOM 1537 N N . VAL A 1 203 ? -1.785 5.923 -9.325 1.00 97.06 203 VAL A N 1
ATOM 1538 C CA . VAL A 1 203 ? -0.704 4.990 -9.682 1.00 97.06 203 VAL A CA 1
ATOM 1539 C C . VAL A 1 203 ? -1.020 4.255 -10.985 1.00 97.06 203 VAL A C 1
ATOM 1541 O O . VAL A 1 203 ? -0.141 4.108 -11.835 1.00 97.06 203 VAL A O 1
ATOM 1544 N N . HIS A 1 204 ? -2.268 3.828 -11.185 1.00 96.56 204 HIS A N 1
ATOM 1545 C CA . HIS A 1 204 ? -2.687 3.171 -12.422 1.00 96.56 204 HIS A CA 1
ATOM 1546 C C . HIS A 1 204 ? -2.669 4.117 -13.626 1.00 96.56 204 HIS A C 1
ATOM 1548 O O . HIS A 1 204 ? -2.151 3.742 -14.678 1.00 96.56 204 HIS A O 1
ATOM 1554 N N . LYS A 1 205 ? -3.157 5.353 -13.480 1.00 97.06 205 LYS A N 1
ATOM 1555 C CA . LYS A 1 205 ? -3.087 6.393 -14.517 1.00 97.06 205 LYS A CA 1
ATOM 1556 C C . LYS A 1 205 ? -1.631 6.675 -14.882 1.00 97.06 205 LYS A C 1
ATOM 1558 O O . LYS A 1 205 ? -1.274 6.617 -16.056 1.00 97.06 205 LYS A O 1
ATOM 1563 N N . PHE A 1 206 ? -0.764 6.860 -13.889 1.00 96.50 206 PHE A N 1
ATOM 1564 C CA . PHE A 1 206 ? 0.665 7.078 -14.112 1.00 96.50 206 PHE A CA 1
ATOM 1565 C C . PHE A 1 206 ? 1.342 5.886 -14.807 1.00 96.50 206 PHE A C 1
ATOM 1567 O O . PHE A 1 206 ? 2.165 6.069 -15.707 1.00 96.50 206 PHE A O 1
ATOM 1574 N N . ALA A 1 207 ? 0.980 4.658 -14.428 1.00 97.00 207 ALA A N 1
ATOM 1575 C CA . ALA A 1 207 ? 1.467 3.447 -15.078 1.00 97.00 207 ALA A CA 1
ATOM 1576 C C . ALA A 1 207 ? 1.009 3.352 -16.544 1.00 97.00 207 ALA A C 1
ATOM 1578 O O . ALA A 1 207 ? 1.810 2.990 -17.406 1.00 97.00 207 ALA A O 1
ATOM 1579 N N . MET A 1 208 ? -0.243 3.715 -16.847 1.00 95.38 208 MET A N 1
ATOM 1580 C CA . MET A 1 208 ? -0.769 3.715 -18.217 1.00 95.38 208 MET A CA 1
ATOM 1581 C C . MET A 1 208 ? -0.064 4.741 -19.107 1.00 95.38 208 MET A C 1
ATOM 1583 O O . MET A 1 208 ? 0.311 4.409 -20.234 1.00 95.38 208 MET A O 1
ATOM 1587 N N . LEU A 1 209 ? 0.191 5.947 -18.589 1.00 95.75 209 LEU A N 1
ATOM 1588 C CA . LEU A 1 209 ? 0.941 6.987 -19.301 1.00 95.75 209 LEU A CA 1
ATOM 1589 C C . LEU A 1 209 ? 2.370 6.530 -19.639 1.00 95.75 209 LEU A C 1
ATOM 1591 O O . LEU A 1 209 ? 2.877 6.805 -20.725 1.00 95.75 209 LEU A O 1
ATOM 1595 N N . ASN A 1 210 ? 2.998 5.763 -18.743 1.00 95.81 210 ASN A N 1
ATOM 1596 C CA . ASN A 1 210 ? 4.386 5.323 -18.880 1.00 95.81 210 ASN A CA 1
ATOM 1597 C C . ASN A 1 210 ? 4.560 3.874 -19.358 1.00 95.81 210 ASN A C 1
ATOM 1599 O O . ASN A 1 210 ? 5.631 3.288 -19.200 1.00 95.81 210 ASN A O 1
ATOM 1603 N N . ARG A 1 211 ? 3.553 3.284 -20.011 1.00 93.81 211 ARG A N 1
ATOM 1604 C CA . ARG A 1 211 ? 3.646 1.917 -20.564 1.00 93.81 211 ARG A CA 1
ATOM 1605 C C . ARG A 1 211 ? 4.842 1.712 -21.507 1.00 93.81 211 ARG A C 1
ATOM 1607 O O . ARG A 1 211 ? 5.441 0.640 -21.526 1.00 93.81 211 ARG A O 1
ATOM 1614 N N . TYR A 1 212 ? 5.231 2.755 -22.248 1.00 92.44 212 TYR A N 1
ATOM 1615 C CA . TYR A 1 212 ? 6.360 2.721 -23.185 1.00 92.44 212 TYR A CA 1
ATOM 1616 C C . TYR A 1 212 ? 7.703 2.447 -22.486 1.00 92.44 212 TYR A C 1
ATOM 1618 O O . TYR A 1 212 ? 8.618 1.873 -23.082 1.00 92.44 212 TYR A O 1
ATOM 1626 N N . ALA A 1 213 ? 7.820 2.823 -21.209 1.00 92.25 213 ALA A N 1
ATOM 1627 C CA . ALA A 1 213 ? 9.048 2.700 -20.439 1.00 92.25 213 ALA A CA 1
ATOM 1628 C C . ALA A 1 213 ? 9.449 1.237 -20.192 1.00 92.25 213 ALA A C 1
ATOM 1630 O O . ALA A 1 213 ? 10.637 0.942 -20.072 1.00 92.25 213 ALA A O 1
ATOM 1631 N N . VAL A 1 214 ? 8.483 0.310 -20.179 1.00 92.44 214 VAL A N 1
ATOM 1632 C CA . VAL A 1 214 ? 8.742 -1.132 -20.024 1.00 92.44 214 VAL A CA 1
ATOM 1633 C C . VAL A 1 214 ? 9.606 -1.651 -21.173 1.00 92.44 214 VAL A C 1
ATOM 1635 O O . VAL A 1 214 ? 10.614 -2.316 -20.943 1.00 92.44 214 VAL A O 1
ATOM 1638 N N . LEU A 1 215 ? 9.255 -1.287 -22.409 1.00 89.62 215 LEU A N 1
ATOM 1639 C CA . LEU A 1 215 ? 9.990 -1.702 -23.604 1.00 89.62 215 LEU A CA 1
ATOM 1640 C C . LEU A 1 215 ? 11.370 -1.049 -23.675 1.00 89.62 215 LEU A C 1
ATOM 1642 O O . LEU A 1 215 ? 12.355 -1.722 -23.977 1.00 89.62 215 LEU A O 1
ATOM 1646 N N . LEU A 1 216 ? 11.459 0.245 -23.348 1.00 88.00 216 LEU A N 1
ATOM 1647 C CA . LEU A 1 216 ? 12.745 0.943 -23.275 1.00 88.00 216 LEU A CA 1
ATOM 1648 C C . LEU A 1 216 ? 13.697 0.248 -22.302 1.00 88.00 216 LEU A C 1
ATOM 1650 O O . LEU A 1 216 ? 14.874 0.072 -22.615 1.00 88.00 216 LEU A O 1
ATOM 1654 N N . ARG A 1 217 ? 13.179 -0.189 -21.149 1.00 87.88 217 ARG A N 1
ATOM 1655 C CA . ARG A 1 217 ? 13.988 -0.875 -20.149 1.00 87.88 217 ARG A CA 1
ATOM 1656 C C . ARG A 1 217 ? 14.390 -2.282 -20.583 1.00 87.88 217 ARG A C 1
ATOM 1658 O O . ARG A 1 217 ? 15.531 -2.673 -20.355 1.00 87.88 217 ARG A O 1
ATOM 1665 N N . ALA A 1 218 ? 13.492 -3.027 -21.224 1.00 87.38 218 ALA A N 1
ATOM 1666 C CA . ALA A 1 218 ? 13.810 -4.346 -21.767 1.00 87.38 218 ALA A CA 1
ATOM 1667 C C . ALA A 1 218 ? 14.945 -4.274 -22.804 1.00 87.38 218 ALA A C 1
ATOM 1669 O O . ALA A 1 218 ? 15.884 -5.067 -22.741 1.00 87.38 218 ALA A O 1
ATOM 1670 N N . ARG A 1 219 ? 14.907 -3.275 -23.699 1.00 86.31 219 ARG A N 1
ATOM 1671 C CA . ARG A 1 219 ? 15.962 -3.043 -24.695 1.00 86.31 219 ARG A CA 1
ATOM 1672 C C . ARG A 1 219 ? 17.308 -2.721 -24.050 1.00 86.31 219 ARG A C 1
ATOM 1674 O O . ARG A 1 219 ? 18.300 -3.359 -24.375 1.00 86.31 219 ARG A O 1
ATOM 1681 N N . GLU A 1 220 ? 17.336 -1.795 -23.094 1.00 85.38 220 GLU A N 1
ATOM 1682 C CA . GLU A 1 220 ? 18.573 -1.470 -22.371 1.00 85.38 220 GLU A CA 1
ATOM 1683 C C . GLU A 1 220 ? 19.187 -2.686 -21.681 1.00 85.38 220 GLU A C 1
ATOM 1685 O O . GLU A 1 220 ? 20.396 -2.884 -21.739 1.00 85.38 220 GLU A O 1
ATOM 1690 N N . MET A 1 221 ? 18.370 -3.513 -21.022 1.00 80.69 221 MET A N 1
ATOM 1691 C CA . MET A 1 221 ? 18.879 -4.711 -20.352 1.00 80.69 221 MET A CA 1
ATOM 1692 C C . MET A 1 221 ? 19.450 -5.726 -21.353 1.00 80.69 221 MET A C 1
ATOM 1694 O O . MET A 1 221 ? 20.464 -6.362 -21.057 1.00 80.69 221 MET A O 1
ATOM 1698 N N . ALA A 1 222 ? 18.865 -5.838 -22.549 1.00 84.50 222 ALA A N 1
ATOM 1699 C CA . ALA A 1 222 ? 19.409 -6.666 -23.622 1.00 84.50 222 ALA A CA 1
ATOM 1700 C C . ALA A 1 222 ? 20.765 -6.142 -24.128 1.00 84.50 222 ALA A C 1
ATOM 1702 O O . ALA A 1 222 ? 21.701 -6.932 -24.282 1.00 84.50 222 ALA A O 1
ATOM 1703 N N . ASP A 1 223 ? 20.896 -4.825 -24.310 1.00 79.62 223 ASP A N 1
ATOM 1704 C CA . ASP A 1 223 ? 22.133 -4.181 -24.766 1.00 79.62 223 ASP A CA 1
ATOM 1705 C C . ASP A 1 223 ? 23.271 -4.355 -23.743 1.00 79.62 223 ASP A C 1
ATOM 1707 O O . ASP A 1 223 ? 24.392 -4.711 -24.112 1.00 79.62 223 ASP A O 1
ATOM 1711 N N . VAL A 1 224 ? 22.984 -4.202 -22.443 1.00 76.94 224 VAL A N 1
ATOM 1712 C CA . VAL A 1 224 ? 23.973 -4.425 -21.369 1.00 76.94 224 VAL A CA 1
ATOM 1713 C C . VAL A 1 224 ? 24.409 -5.891 -21.319 1.00 76.94 224 VAL A C 1
ATOM 1715 O O . VAL A 1 224 ? 25.604 -6.180 -21.272 1.00 76.94 224 VAL A O 1
ATOM 1718 N N . GLY A 1 225 ? 23.466 -6.835 -21.393 1.00 75.38 225 GLY A N 1
ATOM 1719 C CA . GLY A 1 225 ? 23.793 -8.264 -21.428 1.00 75.38 225 GLY A CA 1
ATOM 1720 C C . GLY A 1 225 ? 24.588 -8.663 -22.677 1.00 75.38 225 GLY A C 1
ATOM 1721 O O . GLY A 1 225 ? 25.425 -9.566 -22.639 1.00 75.38 225 GLY A O 1
ATOM 1722 N N . PHE A 1 226 ? 24.360 -7.991 -23.804 1.00 69.31 226 PHE A N 1
ATOM 1723 C CA . PHE A 1 226 ? 25.150 -8.170 -25.018 1.00 69.31 226 PHE A CA 1
ATOM 1724 C C . PHE A 1 226 ? 26.577 -7.624 -24.872 1.00 69.31 226 PHE A C 1
ATOM 1726 O O . PHE A 1 226 ? 27.533 -8.336 -25.189 1.00 69.31 226 PHE A O 1
ATOM 1733 N N . LEU A 1 227 ? 26.742 -6.417 -24.323 1.00 69.38 227 LEU A N 1
ATOM 1734 C CA . LEU A 1 227 ? 28.058 -5.835 -24.046 1.00 69.38 227 LEU A CA 1
ATOM 1735 C C . LEU A 1 227 ? 28.867 -6.694 -23.071 1.00 69.38 227 LEU A C 1
ATOM 1737 O O . LEU A 1 227 ? 30.048 -6.946 -23.299 1.00 69.38 227 LEU A O 1
ATOM 1741 N N . GLN A 1 228 ? 28.227 -7.195 -22.014 1.00 71.69 228 GLN A N 1
ATOM 1742 C CA . GLN A 1 228 ? 28.898 -8.011 -21.007 1.00 71.69 228 GLN A CA 1
ATOM 1743 C C . GLN A 1 228 ? 29.415 -9.333 -21.594 1.00 71.69 228 GLN A C 1
ATOM 1745 O O . GLN A 1 228 ? 30.542 -9.725 -21.298 1.00 71.69 228 GLN A O 1
ATOM 1750 N N . ARG A 1 229 ? 28.653 -9.961 -22.505 1.00 74.00 229 ARG A N 1
ATOM 1751 C CA . ARG A 1 229 ? 29.091 -11.152 -23.259 1.00 74.00 229 ARG A CA 1
ATOM 1752 C C . ARG A 1 229 ? 30.254 -10.861 -24.208 1.00 74.00 229 ARG A C 1
ATOM 1754 O O . ARG A 1 229 ? 31.181 -11.665 -24.301 1.00 74.00 229 ARG A O 1
ATOM 1761 N N . LYS A 1 230 ? 30.245 -9.706 -24.882 1.00 74.12 230 LYS A N 1
ATOM 1762 C CA . LYS A 1 230 ? 31.371 -9.277 -25.726 1.00 74.12 230 LYS A CA 1
ATOM 1763 C C . LYS A 1 230 ? 32.632 -9.028 -24.903 1.00 74.12 230 LYS A C 1
ATOM 1765 O O . LYS A 1 230 ? 33.683 -9.542 -25.262 1.00 74.12 230 LYS A O 1
ATOM 1770 N N . CYS A 1 231 ? 32.534 -8.330 -23.773 1.00 75.88 231 CYS A N 1
ATOM 1771 C CA . CYS A 1 231 ? 33.674 -8.105 -22.882 1.00 75.88 231 CYS A CA 1
ATOM 1772 C C . CYS A 1 231 ? 34.233 -9.405 -22.290 1.00 75.88 231 CYS A C 1
ATOM 1774 O O . CYS A 1 231 ? 35.450 -9.538 -22.191 1.00 75.88 231 CYS A O 1
ATOM 1776 N N . SER A 1 232 ? 33.391 -10.378 -21.916 1.00 78.19 232 SER A N 1
ATOM 1777 C CA . SER A 1 232 ? 33.883 -11.679 -21.438 1.00 78.19 232 SER A CA 1
ATOM 1778 C C . SER A 1 232 ? 34.578 -12.478 -22.541 1.00 78.19 232 SER A C 1
ATOM 1780 O O . SER A 1 232 ? 35.620 -13.071 -22.281 1.00 78.19 232 SER A O 1
ATOM 1782 N N . ALA A 1 233 ? 34.054 -12.452 -23.773 1.00 81.44 233 ALA A N 1
ATOM 1783 C CA . ALA A 1 233 ? 34.694 -13.097 -24.920 1.00 81.44 233 ALA A CA 1
ATOM 1784 C C . ALA A 1 233 ? 36.036 -12.433 -25.264 1.00 81.44 233 ALA A C 1
ATOM 1786 O O . ALA A 1 233 ? 37.036 -13.115 -25.453 1.00 81.44 233 ALA A O 1
ATOM 1787 N N . TRP A 1 234 ? 36.087 -11.101 -25.260 1.00 82.75 234 TRP A N 1
ATOM 1788 C CA . TRP A 1 234 ? 37.308 -10.347 -25.538 1.00 82.75 234 TRP A CA 1
ATOM 1789 C C . TRP A 1 234 ? 38.375 -10.560 -24.456 1.00 82.75 234 TRP A C 1
ATOM 1791 O O . TRP A 1 234 ? 39.537 -10.803 -24.766 1.00 82.75 234 TRP A O 1
ATOM 1801 N N . ARG A 1 235 ? 37.973 -10.585 -23.177 1.00 83.75 235 ARG A N 1
ATOM 1802 C CA . ARG A 1 235 ? 38.855 -10.977 -22.065 1.00 83.75 235 ARG A CA 1
ATOM 1803 C C . ARG A 1 235 ? 39.387 -12.397 -22.233 1.00 83.75 235 ARG A C 1
ATOM 1805 O O . ARG A 1 235 ? 40.579 -12.603 -22.040 1.00 83.75 235 ARG A O 1
ATOM 1812 N N . ALA A 1 236 ? 38.537 -13.351 -22.615 1.00 85.69 236 ALA A N 1
ATOM 1813 C CA . ALA A 1 236 ? 38.959 -14.725 -22.872 1.00 85.69 236 ALA A CA 1
ATOM 1814 C C . ALA A 1 236 ? 39.964 -14.809 -24.033 1.00 85.69 236 ALA A C 1
ATOM 1816 O O . ALA A 1 236 ? 40.957 -15.518 -23.908 1.00 85.69 236 ALA A O 1
ATOM 1817 N N . MET A 1 237 ? 39.768 -14.043 -25.113 1.00 86.69 237 MET A N 1
ATOM 1818 C CA . MET A 1 237 ? 40.719 -13.969 -26.231 1.00 86.69 237 MET A CA 1
ATOM 1819 C C . MET A 1 237 ? 42.070 -13.381 -25.808 1.00 86.69 237 MET A C 1
ATOM 1821 O O . MET A 1 237 ? 43.110 -13.914 -26.186 1.00 86.69 237 MET A O 1
ATOM 1825 N N . ILE A 1 238 ? 42.071 -12.323 -24.993 1.00 89.62 238 ILE A N 1
ATOM 1826 C CA . ILE A 1 238 ? 43.306 -11.714 -24.476 1.00 89.62 238 ILE A CA 1
ATOM 1827 C C . ILE A 1 238 ? 44.050 -12.688 -23.560 1.00 89.62 238 ILE A C 1
ATOM 1829 O O . ILE A 1 238 ? 45.245 -12.895 -23.740 1.00 89.62 238 ILE A O 1
ATOM 1833 N N . LEU A 1 239 ? 43.348 -13.323 -22.617 1.00 90.44 239 LEU A N 1
ATOM 1834 C CA . LEU A 1 239 ? 43.924 -14.347 -21.741 1.00 90.44 239 LEU A CA 1
ATOM 1835 C C . LEU A 1 239 ? 44.505 -15.513 -22.547 1.00 90.44 239 LEU A C 1
ATOM 1837 O O . LEU A 1 239 ? 45.613 -15.953 -22.262 1.00 90.44 239 LEU A O 1
ATOM 1841 N N . HIS A 1 240 ? 43.794 -15.976 -23.577 1.00 90.62 240 HIS A N 1
ATOM 1842 C CA . HIS A 1 240 ? 44.267 -17.047 -24.449 1.00 90.62 240 HIS A CA 1
ATOM 1843 C C . HIS A 1 240 ? 45.549 -16.652 -25.195 1.00 90.62 240 HIS A C 1
ATOM 1845 O O . HIS A 1 240 ? 46.504 -17.422 -25.215 1.00 90.62 240 HIS A O 1
ATOM 1851 N N . ASN A 1 241 ? 45.613 -15.432 -25.737 1.00 91.88 241 ASN A N 1
ATOM 1852 C CA . ASN A 1 241 ? 46.799 -14.943 -26.439 1.00 91.88 241 ASN A CA 1
ATOM 1853 C C . ASN A 1 241 ? 47.996 -14.743 -25.487 1.00 91.88 241 ASN A C 1
ATOM 1855 O O . ASN A 1 241 ? 49.112 -15.135 -25.808 1.00 91.88 241 ASN A O 1
ATOM 1859 N N . ILE A 1 242 ? 47.768 -14.229 -24.273 1.00 92.56 242 ILE A N 1
ATOM 1860 C CA . ILE A 1 242 ? 48.814 -14.120 -23.240 1.00 92.56 242 ILE A CA 1
ATOM 1861 C C . ILE A 1 242 ? 49.357 -15.504 -22.863 1.00 92.56 242 ILE A C 1
ATOM 1863 O O . ILE A 1 242 ? 50.568 -15.668 -22.757 1.00 92.56 242 ILE A O 1
ATOM 1867 N N . ILE A 1 243 ? 48.492 -16.511 -22.695 1.00 91.12 243 ILE A N 1
ATOM 1868 C CA . ILE A 1 243 ? 48.919 -17.890 -22.406 1.00 91.12 243 ILE A CA 1
ATOM 1869 C C . ILE A 1 243 ? 49.748 -18.459 -23.564 1.00 91.12 243 ILE A C 1
ATOM 1871 O O . ILE A 1 243 ? 50.779 -19.074 -23.311 1.00 91.12 243 ILE A O 1
ATOM 1875 N N . ILE A 1 244 ? 49.345 -18.231 -24.819 1.00 89.56 244 ILE A N 1
ATOM 1876 C CA . ILE A 1 244 ? 50.119 -18.659 -25.996 1.00 89.56 244 ILE A CA 1
ATOM 1877 C C . ILE A 1 244 ? 51.504 -18.004 -26.002 1.00 89.56 244 ILE A C 1
ATOM 1879 O O . ILE A 1 244 ? 52.500 -18.699 -26.177 1.00 89.56 244 ILE A O 1
ATOM 1883 N N . ILE A 1 245 ? 51.588 -16.693 -25.757 1.00 89.50 245 ILE A N 1
ATOM 1884 C CA . ILE A 1 245 ? 52.866 -15.973 -25.687 1.00 89.50 245 ILE A CA 1
ATOM 1885 C C . ILE A 1 245 ? 53.733 -16.520 -24.545 1.00 89.50 245 ILE A C 1
ATOM 1887 O O . ILE A 1 245 ? 54.915 -16.776 -24.753 1.00 89.50 245 ILE A O 1
ATOM 1891 N N . LEU A 1 246 ? 53.158 -16.768 -23.363 1.00 88.50 246 LEU A N 1
ATOM 1892 C CA . LEU A 1 246 ? 53.881 -17.366 -22.236 1.00 88.50 246 LEU A CA 1
ATOM 1893 C C . LEU A 1 246 ? 54.380 -18.782 -22.546 1.00 88.50 246 LEU A C 1
ATOM 1895 O O . LEU A 1 246 ? 55.486 -19.121 -22.147 1.00 88.50 246 LEU A O 1
ATOM 1899 N N . LEU A 1 247 ? 53.607 -19.599 -23.267 1.00 84.38 247 LEU A N 1
ATOM 1900 C CA . LEU A 1 247 ? 54.032 -20.938 -23.687 1.00 84.38 247 LEU A CA 1
ATOM 1901 C C . LEU A 1 247 ? 55.119 -20.898 -24.768 1.00 84.38 247 LEU A C 1
ATOM 1903 O O . LEU A 1 247 ? 56.006 -21.744 -24.755 1.00 84.38 247 LEU A O 1
ATOM 1907 N N . LEU A 1 248 ? 55.072 -19.922 -25.679 1.00 84.00 248 LEU A N 1
ATOM 1908 C CA . LEU A 1 248 ? 56.075 -19.744 -26.735 1.00 84.00 248 LEU A CA 1
ATOM 1909 C C . LEU A 1 248 ? 57.403 -19.188 -26.207 1.00 84.00 248 LEU A C 1
ATOM 1911 O O . LEU A 1 248 ? 58.457 -19.529 -26.734 1.00 84.00 248 LEU A O 1
ATOM 1915 N N . TYR A 1 249 ? 57.355 -18.341 -25.176 1.00 78.62 249 TYR A N 1
ATOM 1916 C CA . TYR A 1 249 ? 58.536 -17.699 -24.591 1.00 78.62 249 TYR A CA 1
ATOM 1917 C C . TYR A 1 249 ? 59.011 -18.337 -23.283 1.00 78.62 249 TYR A C 1
ATOM 1919 O O . TYR A 1 249 ? 60.005 -17.880 -22.723 1.00 78.62 249 TYR A O 1
ATOM 1927 N N . ALA A 1 250 ? 58.351 -19.388 -22.788 1.00 69.06 250 ALA A N 1
ATOM 1928 C CA . ALA A 1 250 ? 58.867 -20.167 -21.671 1.00 69.06 250 ALA A CA 1
ATOM 1929 C C . ALA A 1 250 ? 60.134 -20.913 -22.130 1.00 69.06 250 ALA A C 1
ATOM 1931 O O . ALA A 1 250 ? 60.038 -21.815 -22.967 1.00 69.06 250 ALA A O 1
ATOM 1932 N N . PRO A 1 251 ? 61.329 -20.579 -21.608 1.00 63.59 251 PRO A N 1
ATOM 1933 C CA . PRO A 1 251 ? 62.531 -21.317 -21.948 1.00 63.59 251 PRO A CA 1
ATOM 1934 C C . PRO A 1 251 ? 62.363 -22.764 -21.482 1.00 63.59 251 PRO A C 1
ATOM 1936 O O . PRO A 1 251 ? 62.083 -23.029 -20.310 1.00 63.59 251 PRO A O 1
ATOM 1939 N N . TRP A 1 252 ? 62.541 -23.707 -22.407 1.00 56.91 252 TRP A N 1
ATOM 1940 C CA . TRP A 1 252 ? 62.570 -25.146 -22.149 1.00 56.91 252 TRP A CA 1
ATOM 1941 C C . TRP A 1 252 ? 63.828 -25.505 -21.341 1.00 56.91 252 TRP A C 1
ATOM 1943 O O . TRP A 1 252 ? 64.769 -26.111 -21.836 1.00 56.91 252 TRP A O 1
ATOM 1953 N N . SER A 1 253 ? 63.887 -25.075 -20.084 1.00 56.44 253 SER A N 1
ATOM 1954 C CA . SER A 1 253 ? 65.003 -25.344 -19.182 1.00 56.44 253 SER A CA 1
ATOM 1955 C C . SER A 1 253 ? 64.480 -25.609 -17.779 1.00 56.44 253 SER A C 1
ATOM 1957 O O . SER A 1 253 ? 64.559 -24.765 -16.896 1.00 56.44 253 SER A O 1
ATOM 1959 N N . ALA A 1 254 ? 63.886 -26.789 -17.594 1.00 53.19 254 ALA A N 1
ATOM 1960 C CA . ALA A 1 254 ? 63.794 -27.459 -16.293 1.00 53.19 254 ALA A CA 1
ATOM 1961 C C . ALA A 1 254 ? 63.293 -28.909 -16.439 1.00 53.19 254 ALA A C 1
ATOM 1963 O O . ALA A 1 254 ? 62.439 -29.364 -15.686 1.00 53.19 254 ALA A O 1
ATOM 1964 N N . SER A 1 255 ? 63.833 -29.676 -17.390 1.00 51.22 255 SER A N 1
ATOM 1965 C CA . SER A 1 255 ? 63.778 -31.141 -17.304 1.00 51.22 255 SER A CA 1
ATOM 1966 C C . SER A 1 255 ? 65.158 -31.640 -16.899 1.00 51.22 255 SER A C 1
ATOM 1968 O O . SER A 1 255 ? 65.950 -32.004 -17.760 1.00 51.22 255 SER A O 1
ATOM 1970 N N . LYS A 1 256 ? 65.483 -31.527 -15.602 1.00 48.28 256 LYS A N 1
ATOM 1971 C CA . LYS A 1 256 ? 66.541 -32.271 -14.876 1.00 48.28 256 LYS A CA 1
ATOM 1972 C C . LYS A 1 256 ? 66.761 -31.665 -13.482 1.00 48.28 256 LYS A C 1
ATOM 1974 O O . LYS A 1 256 ? 67.767 -31.020 -13.238 1.00 48.28 256 LYS A O 1
ATOM 1979 N N . SER A 1 257 ? 65.831 -31.885 -12.551 1.00 46.81 257 SER A N 1
ATOM 1980 C CA . SER A 1 257 ? 66.179 -32.022 -11.122 1.00 46.81 257 SER A CA 1
ATOM 1981 C C . SER A 1 257 ? 65.012 -32.589 -10.298 1.00 46.81 257 SER A C 1
ATOM 1983 O O . SER A 1 257 ? 64.623 -32.051 -9.269 1.00 46.81 257 SER A O 1
ATOM 1985 N N . LEU A 1 258 ? 64.429 -33.708 -10.740 1.00 47.25 258 LEU A N 1
ATOM 1986 C CA . LEU A 1 258 ? 63.790 -34.651 -9.817 1.00 47.25 258 LEU A CA 1
ATOM 1987 C C . LEU A 1 258 ? 64.772 -35.801 -9.615 1.00 47.25 258 LEU A C 1
ATOM 1989 O O . LEU A 1 258 ? 64.757 -36.773 -10.363 1.00 47.25 258 LEU A O 1
ATOM 1993 N N . ARG A 1 259 ? 65.689 -35.640 -8.660 1.00 45.91 259 ARG A N 1
ATOM 1994 C CA . ARG A 1 259 ? 66.357 -36.722 -7.917 1.00 45.91 259 ARG A CA 1
ATOM 1995 C C . ARG A 1 259 ? 67.346 -36.094 -6.938 1.00 45.91 259 ARG A C 1
ATOM 1997 O O . ARG A 1 259 ? 68.514 -35.921 -7.259 1.00 45.91 259 ARG A O 1
ATOM 2004 N N . ARG A 1 260 ? 66.865 -35.771 -5.739 1.00 38.59 260 ARG A N 1
ATOM 2005 C CA . ARG A 1 260 ? 67.595 -35.943 -4.471 1.00 38.59 260 ARG A CA 1
ATOM 2006 C C . ARG A 1 260 ? 66.640 -35.632 -3.327 1.00 38.59 260 ARG A C 1
ATOM 2008 O O . ARG A 1 260 ? 66.387 -34.484 -2.996 1.00 38.59 260 ARG A O 1
ATOM 2015 N N . VAL A 1 261 ? 66.101 -36.701 -2.756 1.00 48.53 261 VAL A N 1
ATOM 2016 C CA . VAL A 1 261 ? 65.603 -36.723 -1.383 1.00 48.53 261 VAL A CA 1
ATOM 2017 C C . VAL A 1 261 ? 66.829 -36.947 -0.496 1.00 48.53 261 VAL A C 1
ATOM 2019 O O . VAL A 1 261 ? 67.443 -38.007 -0.628 1.00 48.53 261 VAL A O 1
ATOM 2022 N N . PRO A 1 262 ? 67.201 -36.032 0.410 1.00 44.75 262 PRO A N 1
ATOM 2023 C CA . PRO A 1 262 ? 67.966 -36.404 1.581 1.00 44.75 262 PRO A CA 1
ATOM 2024 C C . PRO A 1 262 ? 67.010 -36.594 2.761 1.00 44.75 262 PRO A C 1
ATOM 2026 O O . PRO A 1 262 ? 66.280 -35.695 3.171 1.00 44.75 262 PRO A O 1
ATOM 2029 N N . ARG A 1 263 ? 67.021 -37.821 3.283 1.00 45.53 263 ARG A N 1
ATOM 2030 C CA . ARG A 1 263 ? 66.506 -38.176 4.606 1.00 45.53 263 ARG A CA 1
ATOM 2031 C C . ARG A 1 263 ? 67.368 -37.463 5.652 1.00 45.53 263 ARG A C 1
ATOM 2033 O O . ARG A 1 263 ? 68.588 -37.488 5.529 1.00 45.53 263 ARG A O 1
ATOM 2040 N N . GLY A 1 264 ? 66.756 -36.892 6.685 1.00 39.16 264 GLY A N 1
ATOM 2041 C CA . GLY A 1 264 ? 67.504 -36.329 7.810 1.00 39.16 264 GLY A CA 1
ATOM 2042 C C . GLY A 1 264 ? 66.646 -35.472 8.728 1.00 39.16 264 GLY A C 1
ATOM 2043 O O . GLY A 1 264 ? 66.658 -34.253 8.630 1.00 39.16 264 GLY A O 1
ATOM 2044 N N . ILE A 1 265 ? 65.900 -36.122 9.619 1.00 48.31 265 ILE A N 1
ATOM 2045 C CA . ILE A 1 265 ? 65.337 -35.494 10.820 1.00 48.31 265 ILE A CA 1
ATOM 2046 C C . ILE A 1 265 ? 66.445 -35.503 11.884 1.00 48.31 265 ILE A C 1
ATOM 2048 O O . ILE A 1 265 ? 67.073 -36.547 12.069 1.00 48.31 265 ILE A O 1
ATOM 2052 N N . PRO A 1 266 ? 66.627 -34.412 12.642 1.00 46.72 266 PRO A N 1
ATOM 2053 C CA . PRO A 1 266 ? 66.615 -34.598 14.089 1.00 46.72 266 PRO A CA 1
ATOM 2054 C C . PRO A 1 266 ? 65.608 -33.678 14.785 1.00 46.72 266 PRO A C 1
ATOM 2056 O O . PRO A 1 266 ? 65.377 -32.528 14.415 1.00 46.72 266 PRO A O 1
ATOM 2059 N N . ARG A 1 267 ? 64.972 -34.258 15.804 1.00 41.16 267 ARG A N 1
ATOM 2060 C CA . ARG A 1 267 ? 64.016 -33.629 16.711 1.00 41.16 267 ARG A CA 1
ATOM 2061 C C . ARG A 1 267 ? 64.762 -32.773 17.740 1.00 41.16 267 ARG A C 1
ATOM 2063 O O . ARG A 1 267 ? 65.725 -33.250 18.324 1.00 41.16 267 ARG A O 1
ATOM 2070 N N . GLY A 1 268 ? 64.196 -31.605 18.045 1.00 36.25 268 GLY A N 1
ATOM 2071 C CA . GLY A 1 268 ? 64.322 -30.941 19.346 1.00 36.25 268 GLY A CA 1
ATOM 2072 C C . GLY A 1 268 ? 65.427 -29.892 19.464 1.00 36.25 268 GLY A C 1
ATOM 2073 O O . GLY A 1 268 ? 66.577 -30.230 19.686 1.00 36.25 268 GLY A O 1
ATOM 2074 N N . LEU A 1 269 ? 65.061 -28.609 19.418 1.00 36.56 269 LEU A N 1
ATOM 2075 C CA . LEU A 1 269 ? 64.931 -27.751 20.604 1.00 36.56 269 LEU A CA 1
ATOM 2076 C C . LEU A 1 269 ? 64.481 -26.337 20.184 1.00 36.56 269 LEU A C 1
ATOM 2078 O O . LEU A 1 269 ? 64.751 -25.890 19.076 1.00 36.56 269 LEU A O 1
ATOM 2082 N N . LEU A 1 270 ? 63.853 -25.644 21.136 1.00 36.06 270 LEU A N 1
ATOM 2083 C CA . LEU A 1 270 ? 63.522 -24.213 21.171 1.00 36.06 270 LEU A CA 1
ATOM 2084 C C . LEU A 1 270 ? 62.295 -23.725 20.381 1.00 36.06 270 LEU A C 1
ATOM 2086 O O . LEU A 1 270 ? 62.359 -23.209 19.271 1.00 36.06 270 LEU A O 1
ATOM 2090 N N . ASN A 1 271 ? 61.165 -23.756 21.085 1.00 42.06 271 ASN A N 1
ATOM 2091 C CA . ASN A 1 271 ? 60.209 -22.649 21.086 1.00 42.06 271 ASN A CA 1
ATOM 2092 C C . ASN A 1 271 ? 60.751 -21.626 22.111 1.00 42.06 271 ASN A C 1
ATOM 2094 O O . ASN A 1 271 ? 61.076 -22.053 23.223 1.00 42.06 271 ASN A O 1
ATOM 2098 N N . PRO A 1 272 ? 60.914 -20.328 21.789 1.00 44.84 272 PRO A N 1
ATOM 2099 C CA . PRO A 1 272 ? 59.851 -19.379 22.135 1.00 44.84 272 PRO A CA 1
ATOM 2100 C C . PRO A 1 272 ? 59.747 -18.165 21.178 1.00 44.84 272 PRO A C 1
ATOM 2102 O O . PRO A 1 272 ? 60.596 -17.934 20.331 1.00 44.84 272 PRO A O 1
ATOM 2105 N N . PHE A 1 273 ? 58.716 -17.343 21.405 1.00 33.03 273 PHE A N 1
ATOM 2106 C CA . PHE A 1 273 ? 58.445 -16.010 20.830 1.00 33.03 273 PHE A CA 1
ATOM 2107 C C . PHE A 1 273 ? 57.559 -15.898 19.574 1.00 33.03 273 PHE A C 1
ATOM 2109 O O . PHE A 1 273 ? 57.991 -15.754 18.438 1.00 33.03 273 PHE A O 1
ATOM 2116 N N . ARG A 1 274 ? 56.248 -15.810 19.856 1.00 39.56 274 ARG A N 1
ATOM 2117 C CA . ARG A 1 274 ? 55.413 -14.610 19.619 1.00 39.56 274 ARG A CA 1
ATOM 2118 C C . ARG A 1 274 ? 55.868 -13.679 18.475 1.00 39.56 274 ARG A C 1
ATOM 2120 O O . ARG A 1 274 ? 56.739 -12.841 18.682 1.00 39.56 274 ARG A O 1
ATOM 2127 N N . LYS A 1 275 ? 55.114 -13.709 17.368 1.00 33.09 275 LYS A N 1
ATOM 2128 C CA . LYS A 1 275 ? 54.353 -12.587 16.754 1.00 33.09 275 LYS A CA 1
ATOM 2129 C C . LYS A 1 275 ? 54.093 -12.909 15.275 1.00 33.09 275 LYS A C 1
ATOM 2131 O O . LYS A 1 275 ? 54.989 -12.808 14.448 1.00 33.09 275 LYS A O 1
ATOM 2136 N N . ARG A 1 276 ? 52.853 -13.270 14.925 1.00 31.44 276 ARG A N 1
ATOM 2137 C CA . ARG A 1 276 ? 52.366 -13.196 13.536 1.00 31.44 276 ARG A CA 1
ATOM 2138 C C . ARG A 1 276 ? 51.578 -11.891 13.385 1.00 31.44 276 ARG A C 1
ATOM 2140 O O . ARG A 1 276 ? 50.679 -11.678 14.199 1.00 31.44 276 ARG A O 1
ATOM 2147 N N . PRO A 1 277 ? 51.868 -11.029 12.398 1.00 35.91 277 PRO A N 1
ATOM 2148 C CA . PRO A 1 277 ? 50.939 -9.976 12.024 1.00 35.91 277 PRO A CA 1
ATOM 2149 C C . PRO A 1 277 ? 49.723 -10.595 11.323 1.00 35.91 277 PRO A C 1
ATOM 2151 O O . PRO A 1 277 ? 49.845 -11.452 10.447 1.00 35.91 277 PRO A O 1
ATOM 2154 N N . VAL A 1 278 ? 48.544 -10.161 11.755 1.00 38.28 278 VAL A N 1
ATOM 2155 C CA . VAL A 1 278 ? 47.247 -10.455 11.148 1.00 38.28 278 VAL A CA 1
ATOM 2156 C C . VAL A 1 278 ? 47.122 -9.602 9.884 1.00 38.28 278 VAL A C 1
ATOM 2158 O O . VAL A 1 278 ? 47.117 -8.379 9.979 1.00 38.28 278 VAL A O 1
ATOM 2161 N N . PHE A 1 279 ? 47.007 -10.228 8.711 1.00 30.91 279 PHE A N 1
ATOM 2162 C CA . PHE A 1 279 ? 46.508 -9.565 7.501 1.00 30.91 279 PHE A CA 1
ATOM 2163 C C . PHE A 1 279 ? 45.043 -9.982 7.275 1.00 30.91 279 PHE A C 1
ATOM 2165 O O . PHE A 1 279 ? 44.750 -11.181 7.319 1.00 30.91 279 PHE A O 1
ATOM 2172 N N . PRO A 1 280 ? 44.111 -9.036 7.057 1.00 40.16 280 PRO A N 1
ATOM 2173 C CA . PRO A 1 280 ? 42.695 -9.344 6.903 1.00 40.16 280 PRO A CA 1
ATOM 2174 C C . PRO A 1 280 ? 42.408 -9.995 5.544 1.00 40.16 280 PRO A C 1
ATOM 2176 O O . PRO A 1 280 ? 42.764 -9.483 4.483 1.00 40.16 280 PRO A O 1
ATOM 2179 N N . SER A 1 281 ? 41.7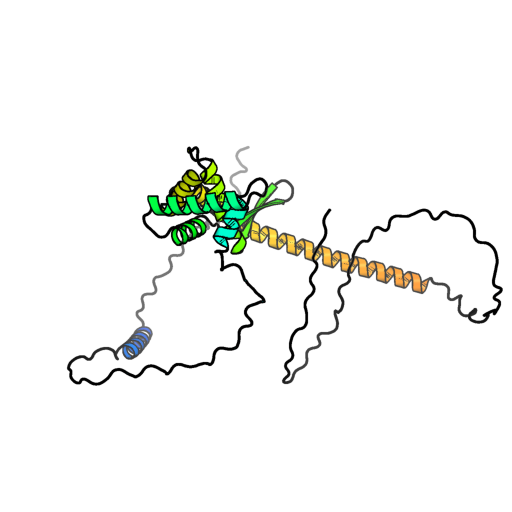36 -11.144 5.600 1.00 31.56 281 SER A N 1
ATOM 2180 C CA . SER A 1 281 ? 41.208 -11.875 4.452 1.00 31.56 281 SER A CA 1
ATOM 2181 C C . SER A 1 281 ? 39.934 -11.193 3.945 1.00 31.56 281 SER A C 1
ATOM 2183 O O . SER A 1 281 ? 38.889 -11.252 4.590 1.00 31.56 281 SER A O 1
ATOM 2185 N N . TYR A 1 282 ? 40.001 -10.557 2.775 1.00 36.38 282 TYR A N 1
ATOM 2186 C CA . TYR A 1 282 ? 38.811 -10.168 2.018 1.00 36.38 282 TYR A CA 1
ATOM 2187 C C . TYR A 1 282 ? 38.326 -11.392 1.240 1.00 36.38 282 TYR A C 1
ATOM 2189 O O . TYR A 1 282 ? 38.845 -11.740 0.179 1.00 36.38 282 TYR A O 1
ATOM 2197 N N . ARG A 1 283 ? 37.332 -12.079 1.801 1.00 31.94 283 ARG A N 1
ATOM 2198 C CA . ARG A 1 283 ? 36.646 -13.212 1.181 1.00 31.94 283 ARG A CA 1
ATOM 2199 C C . ARG A 1 283 ? 35.653 -12.682 0.139 1.00 31.94 283 ARG A C 1
ATOM 2201 O O . ARG A 1 283 ? 34.497 -12.424 0.455 1.00 31.94 283 ARG A O 1
ATOM 2208 N N . VAL A 1 284 ? 36.091 -12.513 -1.109 1.00 34.72 284 VAL A N 1
ATOM 2209 C CA . VAL A 1 284 ? 35.170 -12.400 -2.252 1.00 34.72 284 VAL A CA 1
ATOM 2210 C C . VAL A 1 284 ? 34.699 -13.809 -2.597 1.00 34.72 284 VAL A C 1
ATOM 2212 O O . VAL A 1 284 ? 35.451 -14.626 -3.122 1.00 34.72 284 VAL A O 1
ATOM 2215 N N . CYS A 1 285 ? 33.445 -14.101 -2.264 1.00 28.31 285 CYS A N 1
ATOM 2216 C CA . CYS A 1 285 ? 32.759 -15.317 -2.674 1.00 28.31 285 CYS A CA 1
ATOM 2217 C C . CYS A 1 285 ? 32.410 -15.214 -4.170 1.00 28.31 285 CYS A C 1
ATOM 2219 O O . CYS A 1 285 ? 31.360 -14.698 -4.542 1.00 28.31 285 CYS A O 1
ATOM 2221 N N . MET A 1 286 ? 33.313 -15.668 -5.041 1.00 30.27 286 MET A N 1
ATOM 2222 C CA . MET A 1 286 ? 32.963 -16.110 -6.393 1.00 30.27 286 MET A CA 1
ATOM 2223 C C . MET A 1 286 ? 32.749 -17.621 -6.323 1.00 30.27 286 MET A C 1
ATOM 2225 O O . MET A 1 286 ? 33.684 -18.399 -6.492 1.00 30.27 286 MET A O 1
ATOM 2229 N N . GLN A 1 287 ? 31.518 -18.042 -6.031 1.00 34.38 287 GLN A N 1
ATOM 2230 C CA . GLN A 1 287 ? 31.120 -19.418 -6.298 1.00 34.38 287 GLN A CA 1
ATOM 2231 C C . GLN A 1 287 ? 30.845 -19.570 -7.792 1.00 34.38 287 GLN A C 1
ATOM 2233 O O . GLN A 1 287 ? 29.992 -18.922 -8.398 1.00 34.38 287 GLN A O 1
ATOM 2238 N N . THR A 1 288 ? 31.684 -20.415 -8.359 1.00 32.69 288 THR A N 1
ATOM 2239 C CA . THR A 1 288 ? 31.720 -20.937 -9.708 1.00 32.69 288 THR A CA 1
ATOM 2240 C C . THR A 1 288 ? 30.479 -21.776 -10.013 1.00 32.69 288 THR A C 1
ATOM 2242 O O . THR A 1 288 ? 30.100 -22.670 -9.262 1.00 32.69 288 THR A O 1
ATOM 2245 N N . PHE A 1 289 ? 29.876 -21.508 -11.170 1.00 30.00 289 PHE A N 1
ATOM 2246 C CA . PHE A 1 289 ? 28.965 -22.416 -11.863 1.00 30.00 289 PHE A CA 1
ATOM 2247 C C . PHE A 1 289 ? 29.726 -23.674 -12.317 1.00 30.00 289 PHE A C 1
ATOM 2249 O O . PHE A 1 289 ? 30.743 -23.525 -13.002 1.00 30.00 289 PHE A O 1
ATOM 2256 N N . PRO A 1 290 ? 29.239 -24.899 -12.052 1.00 39.91 290 PRO A N 1
ATOM 2257 C CA . PRO A 1 290 ? 29.687 -26.074 -12.777 1.00 39.91 290 PRO A CA 1
ATOM 2258 C C . PRO A 1 290 ? 28.730 -26.425 -13.930 1.00 39.91 290 PRO A C 1
ATOM 2260 O O . PRO A 1 290 ? 27.511 -26.394 -13.794 1.00 39.91 290 PRO A O 1
ATOM 2263 N N . ASN A 1 291 ? 29.342 -26.859 -15.035 1.00 31.62 291 ASN A N 1
ATOM 2264 C CA . ASN A 1 291 ? 28.794 -27.666 -16.133 1.00 31.62 291 ASN A CA 1
ATOM 2265 C C . ASN A 1 291 ? 27.984 -26.980 -17.247 1.00 31.62 291 ASN A C 1
ATOM 2267 O O . ASN A 1 291 ? 26.772 -27.125 -17.364 1.00 31.62 291 ASN A O 1
ATOM 2271 N N . ALA A 1 292 ? 28.723 -26.431 -18.215 1.00 33.22 292 ALA A N 1
ATOM 2272 C CA . ALA A 1 292 ? 28.377 -26.574 -19.626 1.00 33.22 292 ALA A CA 1
ATOM 2273 C C . ALA A 1 292 ? 29.099 -27.812 -20.192 1.00 33.22 292 ALA A C 1
ATOM 2275 O O . ALA A 1 292 ? 30.306 -27.782 -20.430 1.00 33.22 292 ALA A O 1
ATOM 2276 N N . ARG A 1 293 ? 28.370 -28.911 -20.418 1.00 34.88 293 ARG A N 1
ATOM 2277 C CA . ARG A 1 293 ? 28.798 -29.997 -21.310 1.00 34.88 293 ARG A CA 1
ATOM 2278 C C . ARG A 1 293 ? 27.629 -30.430 -22.199 1.00 34.88 293 ARG A C 1
ATOM 2280 O O . ARG A 1 293 ? 26.640 -30.946 -21.706 1.00 34.88 293 ARG A O 1
ATOM 2287 N N . LYS A 1 294 ? 27.834 -30.203 -23.502 1.00 30.30 294 LYS A N 1
ATOM 2288 C CA . LYS A 1 294 ? 27.352 -30.954 -24.676 1.00 30.30 294 LYS A CA 1
ATOM 2289 C C . LYS A 1 294 ? 25.842 -31.210 -24.803 1.00 30.30 294 LYS A C 1
ATOM 2291 O O . LYS A 1 294 ? 25.321 -32.171 -24.260 1.00 30.30 294 LYS A O 1
ATOM 2296 N N . TRP A 1 295 ? 25.204 -30.442 -25.687 1.00 29.61 295 TRP A N 1
ATOM 2297 C CA . TRP A 1 295 ? 24.028 -30.889 -26.436 1.00 29.61 295 TRP A CA 1
ATOM 2298 C C . TRP A 1 295 ? 24.475 -31.260 -27.854 1.00 29.61 295 TRP A C 1
ATOM 2300 O O . TRP A 1 295 ? 24.846 -30.387 -28.634 1.00 29.61 295 TRP A O 1
ATOM 2310 N N . HIS A 1 296 ? 24.468 -32.557 -28.161 1.00 28.11 296 HIS A N 1
ATOM 2311 C CA . HIS A 1 296 ? 24.377 -33.080 -29.523 1.00 28.11 296 HIS A CA 1
ATOM 2312 C C . HIS A 1 296 ? 22.977 -33.685 -29.676 1.00 28.11 296 HIS A C 1
ATOM 2314 O O . HIS A 1 296 ? 22.500 -34.372 -28.775 1.00 28.11 296 HIS A O 1
ATOM 2320 N N . MET A 1 297 ? 22.315 -33.389 -30.796 1.00 32.97 297 MET A N 1
ATOM 2321 C CA . MET A 1 297 ? 21.040 -33.991 -31.191 1.00 32.97 297 MET A CA 1
ATOM 2322 C C . MET A 1 297 ? 21.201 -35.495 -31.454 1.00 32.97 297 MET A C 1
ATOM 2324 O O . MET A 1 297 ? 22.185 -35.899 -32.069 1.00 32.97 297 MET A O 1
ATOM 2328 N N . GLY A 1 298 ? 20.200 -36.294 -31.067 1.00 29.34 298 GLY A N 1
ATOM 2329 C CA . GLY A 1 298 ? 20.083 -37.697 -31.472 1.00 29.34 298 GLY A CA 1
ATOM 2330 C C . GLY A 1 298 ? 19.071 -38.503 -30.651 1.00 29.34 298 GLY A C 1
ATOM 2331 O O . GLY A 1 298 ? 19.411 -38.993 -29.588 1.00 29.34 298 GLY A O 1
ATOM 2332 N N . SER A 1 299 ? 17.843 -38.571 -31.173 1.00 30.72 299 SER A N 1
ATOM 2333 C CA . SER A 1 299 ? 16.768 -39.581 -31.067 1.00 30.72 299 SER A CA 1
ATOM 2334 C C . SER A 1 299 ? 16.808 -40.749 -30.047 1.00 30.72 299 SER A C 1
ATOM 2336 O O . SER A 1 299 ? 17.827 -41.402 -29.865 1.00 30.72 299 SER A O 1
ATOM 2338 N N . LEU A 1 300 ? 15.584 -41.104 -29.609 1.00 31.22 300 LEU A N 1
ATOM 2339 C CA . LEU A 1 300 ? 15.067 -42.352 -29.002 1.00 31.22 300 LEU A CA 1
ATOM 2340 C C . LEU A 1 300 ? 15.109 -42.534 -27.468 1.00 31.22 300 LEU A C 1
ATOM 2342 O O . LEU A 1 300 ? 16.151 -42.745 -26.867 1.00 31.22 300 LEU A O 1
ATOM 2346 N N . GLY A 1 301 ? 13.900 -42.641 -26.891 1.00 29.16 301 GLY A N 1
ATOM 2347 C CA . GLY A 1 301 ? 13.534 -43.818 -26.091 1.00 29.16 301 GLY A CA 1
ATOM 2348 C C . GLY A 1 301 ? 13.513 -43.706 -24.559 1.00 29.16 301 GLY A C 1
ATOM 2349 O O . GLY A 1 301 ? 14.536 -43.865 -23.919 1.00 29.16 301 GLY A O 1
ATOM 2350 N N . VAL A 1 302 ? 12.295 -43.596 -24.007 1.00 31.91 302 VAL A N 1
ATOM 2351 C CA . VAL A 1 302 ? 11.743 -44.455 -22.927 1.00 31.91 302 VAL A CA 1
ATOM 2352 C C . VAL A 1 302 ? 12.392 -44.430 -21.515 1.00 31.91 302 VAL A C 1
ATOM 2354 O O . VAL A 1 302 ? 13.502 -44.885 -21.297 1.00 31.91 302 VAL A O 1
ATOM 2357 N N . LEU A 1 303 ? 11.551 -44.024 -20.544 1.00 28.67 303 LEU A N 1
ATOM 2358 C CA . LEU A 1 303 ? 11.430 -44.483 -19.139 1.00 28.67 303 LEU A CA 1
ATOM 2359 C C . LEU A 1 303 ? 12.648 -44.369 -18.195 1.00 28.67 303 LEU A C 1
ATOM 2361 O O . LEU A 1 303 ? 13.560 -45.178 -18.251 1.00 28.67 303 LEU A O 1
ATOM 2365 N N . THR A 1 304 ? 12.570 -43.508 -17.170 1.00 31.16 304 THR A N 1
ATOM 2366 C CA . THR A 1 304 ? 12.357 -43.922 -15.759 1.00 31.16 304 THR A CA 1
ATOM 2367 C C . THR A 1 304 ? 12.374 -42.748 -14.765 1.00 31.16 304 THR A C 1
ATOM 2369 O O . THR A 1 304 ? 12.949 -41.686 -14.968 1.00 31.16 304 THR A O 1
ATOM 2372 N N . ARG A 1 305 ? 11.631 -42.999 -13.692 1.00 29.95 305 ARG A N 1
ATOM 2373 C CA . ARG A 1 305 ? 11.245 -42.233 -12.501 1.00 29.95 305 ARG A CA 1
ATOM 2374 C C . ARG A 1 305 ? 12.402 -42.147 -11.488 1.00 29.95 305 ARG A C 1
ATOM 2376 O O . ARG A 1 305 ? 13.043 -43.170 -11.305 1.00 29.95 305 ARG A O 1
ATOM 2383 N N . MET A 1 306 ? 12.578 -41.031 -10.760 1.00 27.92 306 MET A N 1
ATOM 2384 C CA . MET A 1 306 ? 12.974 -40.989 -9.327 1.00 27.92 306 MET A CA 1
ATOM 2385 C C . MET A 1 306 ? 12.969 -39.557 -8.739 1.00 27.92 306 MET A C 1
ATOM 2387 O O . MET A 1 306 ? 13.077 -38.566 -9.451 1.00 27.92 306 MET A O 1
ATOM 2391 N N . ARG A 1 307 ? 12.730 -39.519 -7.422 1.00 31.02 307 ARG A N 1
ATOM 2392 C CA . ARG A 1 307 ? 12.327 -38.432 -6.503 1.00 31.02 307 ARG A CA 1
ATOM 2393 C C . ARG A 1 307 ? 13.418 -37.395 -6.152 1.00 31.02 307 ARG A C 1
ATOM 2395 O O . ARG A 1 307 ? 14.584 -37.639 -6.436 1.00 31.02 307 ARG A O 1
ATOM 2402 N N . PRO A 1 308 ? 13.045 -36.297 -5.450 1.00 37.47 308 PRO A N 1
ATOM 2403 C CA . PRO A 1 308 ? 13.954 -35.261 -4.966 1.00 37.47 308 PRO A CA 1
ATOM 2404 C C . PRO A 1 308 ? 14.413 -35.478 -3.505 1.00 37.47 308 PRO A C 1
ATOM 2406 O O . PRO A 1 308 ? 13.615 -35.838 -2.639 1.00 37.47 308 PRO A O 1
ATOM 2409 N N . GLU A 1 309 ? 15.675 -35.149 -3.237 1.00 34.12 309 GLU A N 1
ATOM 2410 C CA . GLU A 1 309 ? 16.267 -34.802 -1.931 1.00 34.12 309 GLU A CA 1
ATOM 2411 C C . GLU A 1 309 ? 16.849 -33.382 -2.087 1.00 34.12 309 GLU A C 1
ATOM 2413 O O . GLU A 1 309 ? 17.229 -33.005 -3.192 1.00 34.12 309 GLU A O 1
ATOM 2418 N N . GLY A 1 310 ? 16.938 -32.480 -1.116 1.00 29.98 310 GLY A N 1
ATOM 2419 C CA . GLY A 1 310 ? 16.748 -32.482 0.326 1.00 29.98 310 GLY A CA 1
ATOM 2420 C C . GLY A 1 310 ? 17.025 -31.043 0.813 1.00 29.98 310 GLY A C 1
ATOM 2421 O O . GLY A 1 310 ? 17.547 -30.214 0.069 1.00 29.98 310 GLY A O 1
ATOM 2422 N N . LYS A 1 311 ? 16.574 -30.741 2.031 1.00 33.06 311 LYS A N 1
ATOM 2423 C CA . LYS A 1 311 ? 16.552 -29.437 2.722 1.00 33.06 311 LYS A CA 1
ATOM 2424 C C . LYS A 1 311 ? 17.944 -28.923 3.104 1.00 33.06 311 LYS A C 1
ATOM 2426 O O . LYS A 1 311 ? 18.802 -29.741 3.395 1.00 33.06 311 LYS A O 1
ATOM 2431 N N . GLU A 1 312 ? 18.064 -27.611 3.331 1.00 33.97 312 GLU A N 1
ATOM 2432 C CA . GLU A 1 312 ? 18.950 -27.067 4.373 1.00 33.97 312 GLU A CA 1
ATOM 2433 C C . GLU A 1 312 ? 18.381 -25.763 4.977 1.00 33.97 312 GLU A C 1
ATOM 2435 O O . GLU A 1 312 ? 18.037 -24.817 4.266 1.00 33.97 312 GLU A O 1
ATOM 2440 N N . ASN A 1 313 ? 18.223 -25.790 6.306 1.00 33.38 313 ASN A N 1
ATOM 2441 C CA . ASN A 1 313 ? 17.887 -24.693 7.221 1.00 33.38 313 ASN A CA 1
ATOM 2442 C C . ASN A 1 313 ? 19.150 -23.883 7.551 1.00 33.38 313 ASN A C 1
ATOM 2444 O O . ASN A 1 313 ? 20.203 -24.489 7.713 1.00 33.38 313 ASN A O 1
ATOM 2448 N N . CYS A 1 314 ? 19.005 -22.583 7.834 1.00 33.97 314 CYS A N 1
ATOM 2449 C CA . CYS A 1 314 ? 19.903 -21.859 8.742 1.00 33.97 314 CYS A CA 1
ATOM 2450 C C . CYS A 1 314 ? 19.079 -20.915 9.634 1.00 33.97 314 CYS A C 1
ATOM 2452 O O . CYS A 1 314 ? 18.554 -19.905 9.162 1.00 33.97 314 CYS A O 1
ATOM 2454 N N . ASP A 1 315 ? 18.973 -21.289 10.907 1.00 33.34 315 ASP A N 1
ATOM 2455 C CA . ASP A 1 315 ? 18.579 -20.453 12.041 1.00 33.34 315 ASP A CA 1
ATOM 2456 C C . ASP A 1 315 ? 19.789 -19.659 12.575 1.00 33.34 315 ASP A C 1
ATOM 2458 O O . ASP A 1 315 ? 20.925 -20.097 12.414 1.00 33.34 315 ASP A O 1
ATOM 2462 N N . GLY A 1 316 ? 19.496 -18.548 13.266 1.00 33.12 316 GLY A N 1
ATOM 2463 C CA . GLY A 1 316 ? 20.256 -18.042 14.423 1.00 33.12 316 GLY A CA 1
ATOM 2464 C C . GLY A 1 316 ? 21.547 -17.256 14.170 1.00 33.12 316 GLY A C 1
ATOM 2465 O O . GLY A 1 316 ? 22.543 -17.805 13.721 1.00 33.12 316 GLY A O 1
ATOM 2466 N N . ASP A 1 317 ? 21.557 -15.961 14.505 1.00 35.00 317 ASP A N 1
ATOM 2467 C CA . ASP A 1 317 ? 22.122 -15.506 15.792 1.00 35.00 317 ASP A CA 1
ATOM 2468 C C . ASP A 1 317 ? 22.210 -13.968 15.878 1.00 35.00 317 ASP A C 1
ATOM 2470 O O . ASP A 1 317 ? 22.825 -13.293 15.050 1.00 35.00 317 ASP A O 1
ATOM 2474 N N . SER A 1 318 ? 21.566 -13.433 16.920 1.00 35.66 318 SER A N 1
ATOM 2475 C CA . SER A 1 318 ? 21.887 -12.154 17.572 1.00 35.66 318 SER A CA 1
ATOM 2476 C C . SER A 1 318 ? 23.031 -12.390 18.572 1.00 35.66 318 SER A C 1
ATOM 2478 O O . SER A 1 318 ? 23.234 -13.527 19.004 1.00 35.66 318 SER A O 1
ATOM 2480 N N . PRO A 1 319 ? 23.792 -11.354 18.951 1.00 52.66 319 PRO A N 1
ATOM 2481 C CA . PRO A 1 319 ? 23.335 -10.454 20.024 1.00 52.66 319 PRO A CA 1
ATOM 2482 C C . PRO A 1 319 ? 22.892 -9.067 19.558 1.00 52.66 319 PRO A C 1
ATOM 2484 O O . PRO A 1 319 ? 23.525 -8.517 18.627 1.00 52.66 319 PRO A O 1
#